Protein 6X2D (pdb70)

Sequence (213 aa):
QREVRLPSGGSIVIDPTEALTSIDINSAGGDIEETALNTNLEAADEIARQLRLRDLGGLVVIDFIDTPVRHQREVENRLREAVRVDRARVQIGRISRFGLLLESRQRQREVRLPSGGSIVIDPTEALTSIDINSAKGGDIEETALNTNLEAADEIARQLRLRDLGGLVVIDFIDTPVRHQREEVENRLREAVRVDRARVQIGRISRFGLLESRQR

Nearest PDB structures (foldseek):
  6x2d-assembly1_A  TM=1.010E+00  e=1.735E-22  Vibrio cholerae O1 biovar El Tor str. N16961
  2bx2-assembly1_L  TM=9.958E-01  e=7.612E-19  Escherichia coli
  2vmk-assembly1_B  TM=9.917E-01  e=4.021E-18  Escherichia coli
  2vrt-assembly4_D  TM=9.865E-01  e=6.711E-18  Escherichia coli
  6g63-assembly1_L  TM=9.882E-01  e=1.051E-17  Escherichia coli K-12

Structure (mmCIF, N/CA/C/O backbone):
data_6X2D
#
_entry.id   6X2D
#
_cell.length_a   40.614
_cell.length_b   58.812
_cell.length_c   47.046
_cell.angle_alpha   90.000
_cell.angle_beta   108.160
_cell.angle_gamma   90.000
#
_symmetry.space_group_name_H-M   'P 1 21 1'
#
loop_
_entity.id
_entity.type
_entity.pdbx_description
1 polymer 'Ribonuclease E'
2 non-polymer 'IODIDE ION'
3 water water
#
loop_
_atom_site.group_PDB
_atom_site.id
_atom_site.type_symbol
_atom_site.label_atom_id
_atom_site.label_alt_id
_atom_site.label_comp_id
_atom_site.label_asym_id
_atom_site.label_entity_id
_atom_site.label_seq_id
_atom_site.pdbx_PDB_ins_code
_atom_site.Cartn_x
_atom_site.Cartn_y
_atom_site.Cartn_z
_atom_site.occupancy
_atom_site.B_iso_or_equiv
_atom_site.auth_seq_id
_atom_site.auth_comp_id
_atom_site.auth_asym_id
_atom_site.auth_atom_id
_atom_site.pdbx_PDB_model_num
ATOM 1 N N . GLN A 1 4 ? -2.074 -10.919 -8.671 1.00 67.07 279 GLN A N 1
ATOM 2 C CA . GLN A 1 4 ? -3.323 -10.100 -8.701 1.00 62.95 279 GLN A CA 1
ATOM 3 C C . GLN A 1 4 ? -3.300 -9.223 -7.438 1.00 58.19 279 GLN A C 1
ATOM 4 O O . GLN A 1 4 ? -3.656 -8.039 -7.537 1.00 52.41 279 GLN A O 1
ATOM 10 N N . ARG A 1 5 ? -2.857 -9.788 -6.307 1.00 53.94 280 ARG A N 1
ATOM 11 C CA . ARG A 1 5 ? -2.740 -9.033 -5.027 1.00 51.82 280 ARG A CA 1
ATOM 12 C C . ARG A 1 5 ? -1.415 -8.260 -4.990 1.00 46.86 280 ARG A C 1
ATOM 13 O O . ARG A 1 5 ? -1.416 -7.144 -4.459 1.00 43.28 280 ARG A O 1
ATOM 21 N N . GLU A 1 6 ? -0.334 -8.854 -5.509 1.00 48.31 281 GLU A N 1
ATOM 22 C CA . GLU A 1 6 ? 0.997 -8.195 -5.533 1.00 46.81 281 GLU A CA 1
ATOM 23 C C . GLU A 1 6 ? 1.417 -7.979 -6.989 1.00 45.24 281 GLU A C 1
ATOM 24 O O . GLU A 1 6 ? 1.477 -8.980 -7.749 1.00 45.09 281 GLU A O 1
ATOM 30 N N . VAL A 1 7 ? 1.712 -6.728 -7.345 1.00 40.69 282 VAL A N 1
ATOM 31 C CA . VAL A 1 7 ? 2.147 -6.366 -8.729 1.00 43.59 282 VAL A CA 1
ATOM 32 C C . VAL A 1 7 ? 3.603 -5.890 -8.660 1.00 42.35 282 VAL A C 1
ATOM 33 O O . VAL A 1 7 ? 3.859 -4.875 -7.969 1.00 40.09 282 VAL A O 1
ATOM 37 N N . ARG A 1 8 ? 4.509 -6.583 -9.364 1.00 42.64 283 ARG A N 1
ATOM 38 C CA . ARG A 1 8 ? 5.955 -6.229 -9.358 1.00 42.70 283 ARG A CA 1
ATOM 39 C C . ARG A 1 8 ? 6.141 -4.950 -10.184 1.00 41.71 283 ARG A C 1
ATOM 40 O O . ARG A 1 8 ? 5.360 -4.732 -11.145 1.00 43.64 283 ARG A O 1
ATOM 48 N N . LEU A 1 9 ? 7.099 -4.108 -9.788 1.00 38.95 284 LEU A N 1
ATOM 49 C CA . LEU A 1 9 ? 7.395 -2.850 -10.530 1.00 36.84 284 LEU A CA 1
ATOM 50 C C . LEU A 1 9 ? 8.629 -3.066 -11.406 1.00 38.34 284 LEU A C 1
ATOM 51 O O . LEU A 1 9 ? 9.417 -3.996 -11.187 1.00 37.81 284 LEU A O 1
ATOM 56 N N . PRO A 1 10 ? 8.828 -2.224 -12.447 1.00 39.50 285 PRO A N 1
ATOM 57 C CA . PRO A 1 10 ? 9.973 -2.361 -13.347 1.00 41.21 285 PRO A CA 1
ATOM 58 C C . PRO A 1 10 ? 11.366 -2.502 -12.713 1.00 42.45 285 PRO A C 1
ATOM 59 O O . PRO A 1 10 ? 12.166 -3.286 -13.233 1.00 44.93 285 PRO A O 1
ATOM 63 N N . SER A 1 11 ? 11.632 -1.768 -11.629 1.00 41.51 286 SER A N 1
ATOM 64 C CA . SER A 1 11 ? 12.969 -1.782 -10.976 1.00 45.98 286 SER A CA 1
ATOM 65 C C . SER A 1 11 ? 13.072 -2.846 -9.866 1.00 48.20 286 SER A C 1
ATOM 66 O O . SER A 1 11 ? 14.077 -2.817 -9.128 1.00 52.60 286 SER A O 1
ATOM 69 N N . GLY A 1 12 ? 12.099 -3.756 -9.750 1.00 46.76 287 GLY A N 1
ATOM 70 C CA . GLY A 1 12 ? 12.190 -4.826 -8.730 1.00 48.29 287 GLY A CA 1
ATOM 71 C C . GLY A 1 12 ? 11.228 -4.671 -7.563 1.00 45.54 287 GLY A C 1
ATOM 72 O O . GLY A 1 12 ? 10.884 -5.705 -6.968 1.00 44.51 287 GLY A O 1
ATOM 73 N N . GLY A 1 13 ? 10.838 -3.443 -7.220 1.00 43.54 288 GLY A N 1
ATOM 74 C CA . GLY A 1 13 ? 9.905 -3.210 -6.098 1.00 40.93 288 GLY A CA 1
ATOM 75 C C . GLY A 1 13 ? 8.527 -3.794 -6.369 1.00 39.43 288 GLY A C 1
ATOM 76 O O . GLY A 1 13 ? 8.365 -4.529 -7.337 1.00 35.89 288 GLY A O 1
ATOM 77 N N . SER A 1 14 ? 7.542 -3.478 -5.530 1.00 38.41 289 SER A N 1
ATOM 78 C CA . SER A 1 14 ? 6.185 -4.021 -5.779 1.00 39.25 289 SER A CA 1
ATOM 79 C C . SER A 1 14 ? 5.137 -3.189 -5.040 1.00 38.14 289 SER A C 1
ATOM 80 O O . SER A 1 14 ? 5.525 -2.368 -4.164 1.00 37.48 289 SER A O 1
ATOM 83 N N . ILE A 1 15 ? 3.879 -3.351 -5.455 1.00 37.08 290 ILE A N 1
ATOM 84 C CA . ILE A 1 15 ? 2.705 -2.728 -4.784 1.00 37.67 290 ILE A CA 1
ATOM 85 C C . ILE A 1 15 ? 1.825 -3.902 -4.344 1.00 36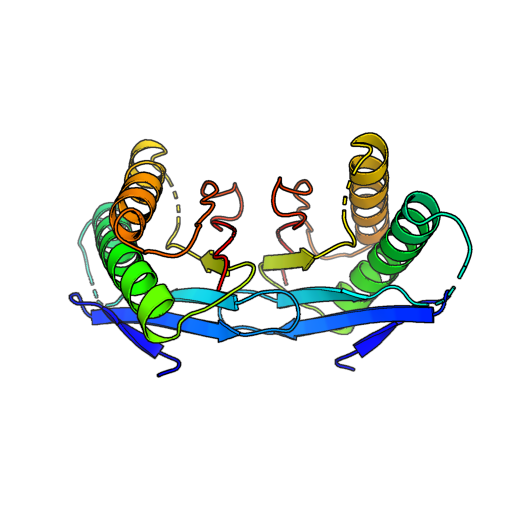.22 290 ILE A C 1
ATOM 86 O O . ILE A 1 15 ? 1.735 -4.916 -5.090 1.00 36.93 290 ILE A O 1
ATOM 91 N N . VAL A 1 16 ? 1.285 -3.808 -3.140 1.00 34.96 291 VAL A N 1
ATOM 92 C CA . VAL A 1 16 ? 0.366 -4.843 -2.591 1.00 35.80 291 VAL A CA 1
ATOM 93 C C . VAL A 1 16 ? -0.984 -4.150 -2.389 1.00 35.15 291 VAL A C 1
ATOM 94 O O . VAL A 1 16 ? -1.026 -3.145 -1.646 1.00 33.04 291 VAL A O 1
ATOM 98 N N . ILE A 1 17 ? -2.016 -4.640 -3.078 1.00 36.40 292 ILE A N 1
ATOM 99 C CA . ILE A 1 17 ? -3.385 -4.049 -3.033 1.00 37.56 292 ILE A CA 1
ATOM 100 C C . ILE A 1 17 ? -4.257 -4.870 -2.081 1.00 37.30 292 ILE A C 1
ATOM 101 O O . ILE A 1 17 ? -4.564 -6.030 -2.411 1.00 38.68 292 ILE A O 1
ATOM 106 N N . ASP A 1 18 ? -4.650 -4.267 -0.960 1.00 36.34 293 ASP A N 1
ATOM 107 C CA . ASP A 1 18 ? -5.476 -4.954 0.077 1.00 39.15 293 ASP A CA 1
ATOM 108 C C . ASP A 1 18 ? -6.846 -4.309 0.258 1.00 40.16 293 ASP A C 1
ATOM 109 O O . ASP A 1 18 ? -6.956 -3.247 0.862 1.00 39.98 293 ASP A O 1
ATOM 114 N N . PRO A 1 19 ? -7.941 -4.930 -0.233 1.00 43.90 294 PRO A N 1
ATOM 115 C CA . PRO A 1 19 ? -9.284 -4.401 0.002 1.00 46.12 294 PRO A CA 1
ATOM 116 C C . PRO A 1 19 ? -9.687 -4.548 1.476 1.00 45.89 294 PRO A C 1
ATOM 117 O O . PRO A 1 19 ? -9.268 -5.511 2.104 1.00 48.07 294 PRO A O 1
ATOM 121 N N . THR A 1 20 ? -10.462 -3.592 1.992 1.00 45.85 295 THR A N 1
ATOM 122 C CA . THR A 1 20 ? -10.991 -3.628 3.382 1.00 46.97 295 THR A CA 1
ATOM 123 C C . THR A 1 20 ? -12.414 -3.075 3.309 1.00 49.66 295 THR A C 1
ATOM 124 O O . THR A 1 20 ? -12.798 -2.584 2.229 1.00 48.61 295 THR A O 1
ATOM 128 N N . GLU A 1 21 ? -13.146 -3.139 4.419 1.00 51.42 296 GLU A N 1
ATOM 129 C CA . GLU A 1 21 ? -14.555 -2.681 4.454 1.00 53.51 296 GLU A CA 1
ATOM 130 C C . GLU A 1 21 ? -14.652 -1.196 4.076 1.00 52.47 296 GLU A C 1
ATOM 131 O O . GLU A 1 21 ? -15.462 -0.861 3.194 1.00 57.97 296 GLU A O 1
ATOM 137 N N . ALA A 1 22 ? -13.820 -0.355 4.695 1.00 49.71 297 ALA A N 1
ATOM 138 C CA . ALA A 1 22 ? -13.845 1.117 4.516 1.00 48.82 297 ALA A CA 1
ATOM 139 C C . ALA A 1 22 ? -13.075 1.592 3.281 1.00 46.02 297 ALA A C 1
ATOM 140 O O . ALA A 1 22 ? -13.478 2.631 2.706 1.00 48.22 297 ALA A O 1
ATOM 142 N N . LEU A 1 23 ? -12.018 0.880 2.880 1.00 42.27 298 LEU A N 1
ATOM 143 C CA . LEU A 1 23 ? -11.188 1.402 1.766 1.00 38.34 298 LEU A CA 1
ATOM 144 C C . LEU A 1 23 ? -10.220 0.349 1.214 1.00 36.31 298 LEU A C 1
ATOM 145 O O . LEU A 1 23 ? -10.184 -0.773 1.719 1.00 36.92 298 LEU A O 1
ATOM 150 N N . THR A 1 24 ? -9.472 0.714 0.178 1.00 35.87 299 THR A N 1
ATOM 151 C CA . THR A 1 24 ? -8.448 -0.157 -0.436 1.00 35.61 299 THR A CA 1
ATOM 152 C C . THR A 1 24 ? -7.100 0.344 0.059 1.00 31.76 299 THR A C 1
ATOM 153 O O . THR A 1 24 ? -6.878 1.553 -0.072 1.00 31.38 299 THR A O 1
ATOM 157 N N . SER A 1 25 ? -6.286 -0.493 0.707 1.00 30.92 300 SER A N 1
ATOM 158 C CA . SER A 1 25 ? -4.957 0.049 1.103 1.00 32.28 300 SER A CA 1
ATOM 159 C C . SER A 1 25 ? -3.904 -0.483 0.119 1.00 32.25 300 SER A C 1
ATOM 160 O O . SER A 1 25 ? -3.977 -1.673 -0.248 1.00 34.13 300 SER A O 1
ATOM 163 N N . ILE A 1 26 ? -2.964 0.360 -0.282 1.00 30.05 301 ILE A N 1
ATOM 164 C CA . ILE A 1 26 ? -1.904 -0.101 -1.228 1.00 31.81 301 ILE A CA 1
ATOM 165 C C . ILE A 1 26 ? -0.548 0.124 -0.568 1.00 32.33 301 ILE A C 1
ATOM 166 O O . ILE A 1 26 ? -0.275 1.250 -0.158 1.00 33.47 301 ILE A O 1
ATOM 171 N N . ASP A 1 27 ? 0.234 -0.948 -0.427 1.00 33.31 302 ASP A N 1
ATOM 172 C CA . ASP A 1 27 ? 1.573 -0.837 0.195 1.00 35.92 302 ASP A CA 1
ATOM 173 C C . ASP A 1 27 ? 2.618 -0.868 -0.917 1.00 36.02 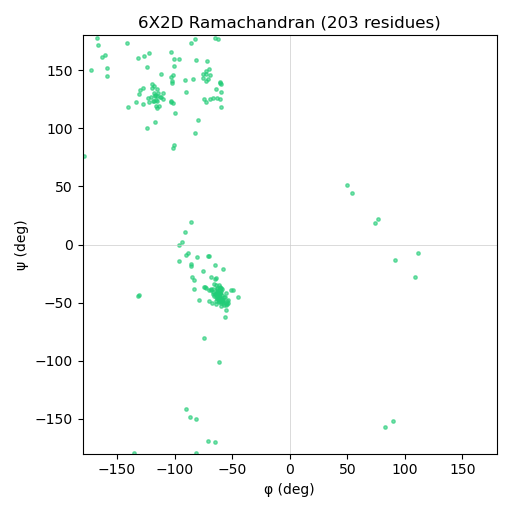302 ASP A C 1
ATOM 174 O O . ASP A 1 27 ? 2.413 -1.624 -1.871 1.00 34.56 302 ASP A O 1
ATOM 179 N N . ILE A 1 28 ? 3.694 -0.104 -0.763 1.00 35.43 303 ILE A N 1
ATOM 180 C CA . ILE A 1 28 ? 4.785 -0.083 -1.778 1.00 37.12 303 ILE A CA 1
ATOM 181 C C . ILE A 1 28 ? 6.066 -0.609 -1.119 1.00 37.54 303 ILE A C 1
ATOM 182 O O . ILE A 1 28 ? 6.420 -0.121 -0.025 1.00 38.09 303 ILE A O 1
ATOM 187 N N . ASN A 1 29 ? 6.699 -1.588 -1.767 1.00 38.22 304 ASN A N 1
ATOM 188 C CA . ASN A 1 29 ? 7.962 -2.240 -1.326 1.00 42.02 304 ASN A CA 1
ATOM 189 C C . ASN A 1 29 ? 9.073 -1.944 -2.339 1.00 42.70 304 ASN A C 1
ATOM 190 O O . ASN A 1 29 ? 8.797 -2.044 -3.546 1.00 37.42 304 ASN A O 1
ATOM 195 N N . SER A 1 30 ? 10.264 -1.553 -1.868 1.00 45.85 305 SER A N 1
ATOM 196 C CA . SER A 1 30 ? 11.408 -1.310 -2.790 1.00 49.46 305 SER A CA 1
ATOM 197 C C . SER A 1 30 ? 12.105 -2.650 -3.039 1.00 50.21 305 SER A C 1
ATOM 198 O O . SER A 1 30 ? 11.727 -3.637 -2.370 1.00 45.96 305 SER A O 1
ATOM 201 N N . ALA A 1 31 ? 13.086 -2.668 -3.946 1.00 52.18 306 ALA A N 1
ATOM 202 C CA . ALA A 1 31 ? 13.856 -3.878 -4.318 1.00 56.21 306 ALA A CA 1
ATOM 203 C C . ALA A 1 31 ? 14.595 -4.419 -3.089 1.00 59.41 306 ALA A C 1
ATOM 204 O O . ALA A 1 31 ? 14.975 -5.608 -3.140 1.00 65.80 306 ALA A O 1
ATOM 206 N N . GLY A 1 36 ? 24.020 -1.502 -3.703 1.00 95.58 311 GLY A N 1
ATOM 207 C CA . GLY A 1 36 ? 22.867 -0.581 -3.658 1.00 93.59 311 GLY A CA 1
ATOM 208 C C . GLY A 1 36 ? 23.286 0.861 -3.888 1.00 93.74 311 GL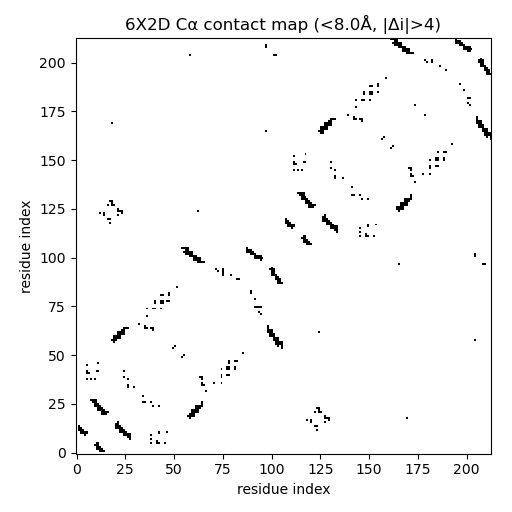Y A C 1
ATOM 209 O O . GLY A 1 36 ? 24.425 1.200 -3.530 1.00 95.33 311 GLY A O 1
ATOM 210 N N . GLY A 1 37 ? 22.390 1.673 -4.462 1.00 92.18 312 GLY A N 1
ATOM 211 C CA . GLY A 1 37 ? 22.645 3.100 -4.756 1.00 92.69 312 GLY A CA 1
ATOM 212 C C . GLY A 1 37 ? 22.237 4.005 -3.604 1.00 90.95 312 GLY A C 1
ATOM 213 O O . GLY A 1 37 ? 22.464 3.614 -2.444 1.00 91.03 312 GLY A O 1
ATOM 214 N N . ASP A 1 38 ? 21.674 5.181 -3.920 1.00 90.18 313 ASP A N 1
ATOM 215 C CA . ASP A 1 38 ? 21.217 6.173 -2.905 1.00 90.42 313 ASP A CA 1
ATOM 216 C C . ASP A 1 38 ? 19.750 5.882 -2.559 1.00 83.51 313 ASP A C 1
ATOM 217 O O . ASP A 1 38 ? 18.937 5.754 -3.493 1.00 77.61 313 ASP A O 1
ATOM 222 N N . ILE A 1 39 ? 19.432 5.820 -1.262 1.00 83.64 314 ILE A N 1
ATOM 223 C CA . ILE A 1 39 ? 18.056 5.505 -0.765 1.00 81.51 314 ILE A CA 1
ATOM 224 C C . ILE A 1 39 ? 17.023 6.482 -1.346 1.00 77.18 314 ILE A C 1
ATOM 225 O O . ILE A 1 39 ? 16.115 6.009 -2.060 1.00 72.92 314 ILE A O 1
ATOM 230 N N . GLU A 1 40 ? 17.150 7.779 -1.038 1.00 78.88 315 GLU A N 1
ATOM 231 C CA . GLU A 1 40 ? 16.186 8.825 -1.498 1.00 73.70 315 GLU A CA 1
ATOM 232 C C . GLU A 1 40 ? 15.948 8.755 -3.012 1.00 67.53 315 GLU A C 1
ATOM 233 O O . GLU A 1 40 ? 14.790 8.956 -3.417 1.00 63.23 315 GLU A O 1
ATOM 239 N N . GLU A 1 41 ? 16.981 8.487 -3.814 1.00 66.56 316 GLU A N 1
ATOM 240 C CA . GLU A 1 41 ? 16.775 8.415 -5.289 1.00 64.24 316 GLU A CA 1
ATOM 241 C C . GLU A 1 41 ? 16.055 7.107 -5.657 1.00 56.68 316 GLU A C 1
ATOM 242 O O . GLU A 1 41 ? 15.236 7.152 -6.595 1.00 50.60 316 GLU A O 1
ATOM 248 N N . THR A 1 42 ? 16.343 5.992 -4.969 1.00 56.51 317 THR A N 1
ATOM 249 C CA . THR A 1 42 ? 15.646 4.707 -5.274 1.00 55.74 317 THR A CA 1
ATOM 250 C C . THR A 1 42 ? 14.207 4.806 -4.746 1.00 49.82 317 THR A C 1
ATOM 251 O O . THR A 1 42 ? 13.301 4.276 -5.413 1.00 49.19 317 THR A O 1
ATOM 255 N N . ALA A 1 43 ? 14.011 5.457 -3.596 1.00 45.88 318 ALA A N 1
ATOM 256 C CA . ALA A 1 43 ? 12.650 5.655 -3.032 1.00 43.02 318 ALA A CA 1
ATOM 257 C C . ALA A 1 43 ? 11.808 6.442 -4.043 1.00 39.12 318 ALA A C 1
ATOM 258 O O . ALA A 1 43 ? 10.709 5.988 -4.407 1.00 36.84 318 ALA A O 1
ATOM 260 N N . LEU A 1 44 ? 12.328 7.585 -4.490 1.00 41.14 319 LEU A N 1
ATOM 261 C CA . LEU A 1 44 ? 11.624 8.425 -5.495 1.00 38.10 319 LEU A CA 1
ATOM 262 C C . LEU A 1 44 ? 11.294 7.587 -6.738 1.00 37.26 319 LEU A C 1
ATOM 263 O O . LEU A 1 44 ? 10.116 7.585 -7.133 1.00 34.45 319 LEU A O 1
ATOM 268 N N . ASN A 1 45 ? 12.284 6.887 -7.315 1.00 38.81 320 ASN A N 1
ATOM 269 C CA . ASN A 1 45 ? 12.116 6.057 -8.542 1.00 40.93 320 ASN A CA 1
ATOM 270 C C . ASN A 1 45 ? 11.020 5.012 -8.316 1.00 38.74 320 ASN A C 1
ATOM 271 O O . ASN A 1 45 ? 10.132 4.905 -9.171 1.00 37.48 320 ASN A O 1
ATOM 276 N N . THR A 1 46 ? 11.117 4.250 -7.223 1.00 38.15 321 THR A N 1
ATOM 277 C CA . THR A 1 46 ? 10.105 3.207 -6.893 1.00 36.92 321 THR A CA 1
ATOM 278 C C . THR A 1 46 ? 8.712 3.839 -6.770 1.00 33.08 321 THR A C 1
ATOM 279 O O . THR A 1 46 ? 7.766 3.291 -7.358 1.00 31.20 321 THR A O 1
ATOM 283 N N . ASN A 1 47 ? 8.595 4.939 -6.019 1.00 30.49 322 ASN A N 1
ATOM 284 C CA . ASN A 1 47 ? 7.292 5.636 -5.838 1.00 30.19 322 ASN A CA 1
ATOM 285 C C . ASN A 1 47 ? 6.741 6.120 -7.188 1.00 29.81 322 ASN A C 1
ATOM 286 O O . ASN A 1 47 ? 5.509 6.036 -7.387 1.00 28.53 322 ASN A O 1
ATOM 291 N N . LEU A 1 48 ? 7.596 6.621 -8.084 1.00 31.14 323 LEU A N 1
ATOM 292 C CA . LEU A 1 48 ? 7.113 7.074 -9.420 1.00 32.09 323 LEU A CA 1
ATOM 293 C C . LEU A 1 48 ? 6.611 5.862 -10.216 1.00 32.33 323 LEU A C 1
ATOM 294 O O . LEU A 1 48 ? 5.547 5.974 -10.855 1.00 31.40 323 LEU A O 1
ATOM 299 N N . GLU A 1 49 ? 7.344 4.747 -10.169 1.00 32.47 324 GLU A N 1
ATOM 300 C CA . GLU A 1 49 ? 6.896 3.512 -10.864 1.00 34.53 324 GLU A CA 1
ATOM 301 C C . GLU A 1 49 ? 5.574 3.050 -10.233 1.00 32.76 324 GLU A C 1
ATOM 302 O O . GLU A 1 49 ? 4.683 2.605 -10.975 1.00 31.39 324 GLU A O 1
ATOM 308 N N . ALA A 1 50 ? 5.449 3.193 -8.903 1.00 31.58 325 ALA A N 1
ATOM 309 C CA . ALA A 1 50 ? 4.230 2.782 -8.159 1.00 31.77 325 ALA A CA 1
ATOM 310 C C . ALA A 1 50 ? 3.028 3.640 -8.583 1.00 31.05 325 ALA A C 1
ATOM 311 O O . ALA A 1 50 ? 1.940 3.083 -8.790 1.00 30.48 325 ALA A O 1
ATOM 313 N N . ALA A 1 51 ? 3.223 4.952 -8.729 1.00 31.70 326 ALA A N 1
ATOM 314 C CA . ALA A 1 51 ? 2.121 5.854 -9.151 1.00 33.24 326 ALA A CA 1
ATOM 315 C C . ALA A 1 51 ? 1.504 5.375 -10.470 1.00 33.70 326 ALA A C 1
ATOM 316 O O . ALA A 1 51 ? 0.267 5.279 -10.538 1.00 34.39 326 ALA A O 1
ATOM 318 N N . ASP A 1 52 ? 2.343 5.105 -11.479 1.00 35.86 327 ASP A N 1
ATOM 319 C CA . ASP A 1 52 ? 1.856 4.649 -12.811 1.00 38.80 327 ASP A CA 1
ATOM 320 C C . ASP A 1 52 ? 1.089 3.329 -12.692 1.00 37.17 327 ASP A C 1
ATOM 321 O O . ASP A 1 52 ? -0.008 3.213 -13.287 1.00 35.59 327 ASP A O 1
ATOM 326 N N . GLU A 1 53 ? 1.654 2.374 -11.949 1.00 36.43 328 GLU A N 1
ATOM 327 C CA . GLU A 1 53 ? 1.002 1.045 -11.822 1.00 37.17 328 GLU A CA 1
ATOM 328 C C . GLU A 1 53 ? -0.313 1.184 -11.055 1.00 35.67 328 GLU A C 1
ATOM 329 O O . GLU A 1 53 ? -1.284 0.526 -11.443 1.00 35.89 328 GLU A O 1
ATOM 335 N N . ILE A 1 54 ? -0.338 2.036 -10.027 1.00 34.95 329 ILE A N 1
ATOM 336 C CA . ILE A 1 54 ? -1.572 2.259 -9.215 1.00 35.14 329 ILE A CA 1
ATOM 337 C C . ILE A 1 54 ? -2.661 2.809 -10.142 1.00 34.32 329 ILE A C 1
ATOM 338 O O . ILE A 1 54 ? -3.789 2.276 -10.102 1.00 34.21 329 ILE A O 1
ATOM 343 N N . ALA A 1 55 ? -2.330 3.806 -10.972 1.00 34.59 330 ALA A N 1
ATOM 344 C CA . ALA A 1 55 ? -3.333 4.364 -11.907 1.00 36.03 330 ALA A CA 1
ATOM 345 C C . ALA A 1 55 ? -3.891 3.250 -12.807 1.00 37.91 330 ALA A C 1
ATOM 346 O O . ALA A 1 55 ? -5.119 3.189 -12.992 1.00 39.76 330 ALA A O 1
ATOM 348 N N . ARG A 1 56 ? -3.015 2.395 -13.340 1.00 40.15 331 ARG A N 1
ATOM 349 C CA . ARG A 1 56 ? -3.436 1.294 -14.245 1.00 43.30 331 ARG A CA 1
ATOM 350 C C . ARG A 1 56 ? -4.341 0.312 -13.484 1.00 42.35 331 ARG A C 1
ATOM 351 O O . ARG A 1 56 ? -5.400 -0.051 -14.016 1.00 42.77 331 ARG A O 1
ATOM 359 N N . GLN A 1 57 ? -3.940 -0.082 -12.275 1.00 40.89 332 GLN A N 1
ATOM 360 C CA . GLN A 1 57 ? -4.711 -1.059 -11.459 1.00 42.18 332 GLN A CA 1
ATOM 361 C C . GLN A 1 57 ? -6.060 -0.463 -11.045 1.00 42.59 332 GLN A C 1
ATOM 362 O O . GLN A 1 57 ? -7.031 -1.237 -10.945 1.00 45.46 332 GLN A O 1
ATOM 368 N N . LEU A 1 58 ? -6.125 0.850 -10.800 1.00 42.99 333 LEU A N 1
ATOM 369 C CA . LEU A 1 58 ? -7.420 1.474 -10.412 1.00 44.34 333 LEU A CA 1
ATOM 370 C C . LEU A 1 58 ? -8.431 1.271 -11.539 1.00 46.69 333 LEU A C 1
ATOM 371 O O . LEU A 1 58 ? -9.625 1.061 -11.253 1.00 44.95 333 LEU A O 1
ATOM 376 N N . ARG A 1 59 ? -7.943 1.334 -12.774 1.00 48.38 334 ARG A N 1
ATOM 377 C CA . ARG A 1 59 ? -8.800 1.232 -13.977 1.00 52.14 334 ARG A CA 1
ATOM 378 C C . ARG A 1 59 ? -9.175 -0.228 -14.272 1.00 52.53 334 ARG A C 1
ATOM 379 O O . ARG A 1 59 ? -10.362 -0.478 -14.543 1.00 53.90 334 ARG A O 1
ATOM 387 N N . LEU A 1 60 ? -8.189 -1.138 -14.263 1.00 52.11 335 LEU A N 1
ATOM 388 C CA . LEU A 1 60 ? -8.399 -2.581 -14.589 1.00 54.60 335 LEU A CA 1
ATOM 389 C C . LEU A 1 60 ? -9.371 -3.233 -13.607 1.00 55.24 335 LEU A C 1
ATOM 390 O O . LEU A 1 60 ? -10.307 -3.912 -14.062 1.00 54.42 335 LEU A O 1
ATOM 395 N N . ARG A 1 61 ? -9.121 -3.037 -12.313 1.00 54.36 336 ARG A N 1
ATOM 396 C CA . ARG A 1 61 ? -9.923 -3.617 -11.207 1.00 53.55 336 ARG A CA 1
ATOM 397 C C . ARG A 1 61 ? -11.185 -2.768 -11.006 1.00 53.08 336 ARG A C 1
ATOM 398 O O . ARG A 1 61 ? -12.088 -3.228 -10.307 1.00 53.22 336 ARG A O 1
ATOM 406 N N . ASP A 1 62 ? -11.241 -1.594 -11.650 1.00 52.33 337 ASP A N 1
ATOM 407 C CA . ASP A 1 62 ? -12.373 -0.629 -11.567 1.00 50.92 337 ASP A CA 1
ATOM 408 C C . ASP A 1 62 ? -12.715 -0.386 -10.091 1.00 49.18 337 ASP A C 1
ATOM 409 O O . ASP A 1 62 ? -13.903 -0.486 -9.725 1.00 48.34 337 ASP A O 1
ATOM 414 N N . LEU A 1 63 ? -11.701 -0.059 -9.289 1.00 47.04 338 LEU A N 1
ATOM 415 C CA . LEU A 1 63 ? -11.888 0.207 -7.841 1.00 46.72 338 LEU A CA 1
ATOM 416 C C . LEU A 1 63 ? -12.615 1.538 -7.635 1.00 44.77 338 LEU A C 1
ATOM 417 O O . LEU A 1 63 ? -12.339 2.501 -8.370 1.00 43.77 338 LEU A O 1
ATOM 422 N N . GLY A 1 64 ? -13.491 1.580 -6.636 1.00 43.74 339 GLY A N 1
ATOM 423 C CA . GLY A 1 64 ? -14.265 2.781 -6.280 1.00 43.32 339 GLY A CA 1
ATOM 424 C C . GLY A 1 64 ? -14.087 3.098 -4.809 1.00 41.15 339 GLY A C 1
ATOM 425 O O . GLY A 1 64 ? -13.614 2.216 -4.070 1.00 41.93 339 GLY A O 1
ATOM 426 N N . GLY A 1 65 ? -14.412 4.322 -4.402 1.00 40.10 340 GLY A N 1
ATOM 427 C CA . GLY A 1 65 ? -14.293 4.682 -2.979 1.00 38.88 340 GLY A CA 1
ATOM 428 C C . GLY A 1 65 ? -12.930 5.237 -2.619 1.00 36.64 340 GLY A C 1
ATOM 429 O O . GLY A 1 65 ? -12.246 5.762 -3.507 1.00 36.57 340 GLY A O 1
ATOM 430 N N . LEU A 1 66 ? -12.524 5.047 -1.362 1.00 36.46 341 LEU A N 1
ATOM 431 C CA . LEU A 1 66 ? -11.264 5.616 -0.820 1.00 34.74 341 LEU A CA 1
ATOM 432 C C . LEU A 1 66 ? -10.098 4.652 -1.000 1.00 34.06 341 LEU A C 1
ATOM 433 O O . LEU A 1 66 ? -10.281 3.427 -0.861 1.00 33.43 341 LEU A O 1
ATOM 438 N N . VAL A 1 67 ? -8.938 5.217 -1.315 1.00 32.85 342 VAL A N 1
ATOM 439 C CA . VAL A 1 67 ? -7.700 4.419 -1.488 1.00 32.74 342 VAL A CA 1
ATOM 440 C C . VAL A 1 67 ? -6.645 5.117 -0.642 1.00 32.41 342 VAL A C 1
ATOM 441 O O . VAL A 1 67 ? -6.572 6.363 -0.690 1.00 33.71 342 VAL A O 1
ATOM 445 N N . VAL A 1 68 ? -5.912 4.345 0.148 1.00 29.97 343 VAL A N 1
ATOM 446 C CA . VAL A 1 68 ? -4.818 4.901 0.979 1.00 30.01 343 VAL A CA 1
ATOM 447 C C . VAL A 1 68 ? -3.549 4.212 0.493 1.00 29.80 343 VAL A C 1
ATOM 448 O O . VAL A 1 68 ? -3.504 2.970 0.512 1.00 31.10 343 VAL A O 1
ATOM 452 N N . ILE A 1 69 ? -2.572 5.012 0.079 1.00 27.92 344 ILE A N 1
ATOM 453 C CA . ILE A 1 69 ? -1.295 4.521 -0.492 1.00 29.18 344 ILE A CA 1
ATOM 454 C C . ILE A 1 69 ? -0.157 4.831 0.478 1.00 30.15 344 ILE A C 1
ATOM 455 O O . ILE A 1 69 ? -0.021 6.002 0.889 1.00 29.17 344 ILE A O 1
ATOM 460 N N . ASP A 1 70 ? 0.619 3.797 0.816 1.00 30.84 345 ASP A N 1
ATOM 461 C CA . ASP A 1 70 ? 1.803 3.942 1.691 1.00 34.40 345 ASP A CA 1
ATOM 462 C C . ASP A 1 70 ? 3.042 3.976 0.793 1.00 34.27 345 ASP A C 1
ATOM 463 O O . ASP A 1 70 ? 3.622 2.902 0.528 1.00 36.02 345 ASP A O 1
ATOM 468 N N . PHE A 1 71 ? 3.384 5.162 0.288 1.00 33.90 346 PHE A N 1
ATOM 469 C CA . PHE A 1 71 ? 4.592 5.316 -0.560 1.00 34.62 346 PHE A CA 1
ATOM 470 C C . PHE A 1 71 ? 5.829 5.181 0.323 1.00 37.67 346 PHE A C 1
ATOM 471 O O . PHE A 1 71 ? 5.717 5.395 1.551 1.00 36.21 346 PHE A O 1
ATOM 479 N N . ILE A 1 72 ? 6.968 4.837 -0.274 1.00 35.51 347 ILE A N 1
ATOM 480 C CA . ILE A 1 72 ? 8.227 4.763 0.517 1.00 38.93 347 ILE A CA 1
ATOM 481 C C . ILE A 1 72 ? 8.496 6.193 1.005 1.00 39.21 347 ILE A C 1
ATOM 482 O O . ILE A 1 72 ? 8.333 7.120 0.208 1.00 38.05 347 ILE A O 1
ATOM 487 N N . ASP A 1 73 ? 8.831 6.363 2.285 1.00 42.48 348 ASP A N 1
ATOM 488 C CA . ASP A 1 73 ? 9.046 7.719 2.858 1.00 43.54 348 ASP A CA 1
ATOM 489 C C . ASP A 1 73 ? 10.214 8.431 2.178 1.00 44.04 348 ASP A C 1
ATOM 490 O O . ASP A 1 73 ? 11.270 7.851 1.932 1.00 42.42 348 ASP A O 1
ATOM 503 N N . THR A 1 75 ? 12.253 12.352 2.291 1.00 50.43 350 THR A N 1
ATOM 504 C CA . THR A 1 75 ? 12.407 13.512 3.161 1.00 55.24 350 THR A CA 1
ATOM 505 C C . THR A 1 75 ? 12.160 14.813 2.398 1.00 51.70 350 THR A C 1
ATOM 506 O O . THR A 1 75 ? 11.482 15.696 2.915 1.00 51.07 350 THR A O 1
ATOM 510 N N . PRO A 1 76 ? 12.677 15.000 1.161 1.00 52.11 351 PRO A N 1
ATOM 511 C CA . PRO A 1 76 ? 12.440 16.250 0.435 1.00 50.46 351 PRO A CA 1
ATOM 512 C C . PRO A 1 76 ? 10.954 16.405 0.072 1.00 46.20 351 PRO A C 1
ATOM 513 O O . PRO A 1 76 ? 10.384 15.497 -0.521 1.00 41.33 351 PRO A O 1
ATOM 517 N N . VAL A 1 77 ? 10.359 17.537 0.457 1.00 44.79 352 VAL A N 1
ATOM 518 C CA . VAL A 1 77 ? 8.922 17.812 0.161 1.00 43.01 352 VAL A CA 1
ATOM 519 C C . VAL A 1 77 ? 8.722 17.825 -1.363 1.00 40.66 352 VAL A C 1
ATOM 520 O O . VAL A 1 77 ? 7.684 17.324 -1.811 1.00 39.41 352 VAL A O 1
ATOM 524 N N . ARG A 1 78 ? 9.689 18.350 -2.127 1.00 44.00 353 ARG A N 1
ATOM 525 C CA . ARG A 1 78 ? 9.614 18.386 -3.619 1.00 45.31 353 ARG A CA 1
ATOM 526 C C . ARG A 1 78 ? 9.383 16.966 -4.170 1.00 41.49 353 ARG A C 1
ATOM 527 O O . ARG A 1 78 ? 8.616 16.814 -5.149 1.00 40.25 353 ARG A O 1
ATOM 535 N N . HIS A 1 79 ? 10.078 15.977 -3.606 1.00 39.74 354 HIS A N 1
ATOM 536 C CA . HIS A 1 79 ? 9.925 14.546 -4.002 1.00 38.22 354 HIS A CA 1
ATOM 537 C C . HIS A 1 79 ? 8.477 14.096 -3.754 1.00 36.76 354 HIS A C 1
ATOM 538 O O . HIS A 1 79 ? 7.913 13.341 -4.597 1.00 35.11 354 HIS A O 1
ATOM 545 N N . GLN A 1 80 ? 7.905 14.512 -2.625 1.00 33.89 355 GLN A N 1
ATOM 546 C CA . GLN A 1 80 ? 6.496 14.179 -2.290 1.00 33.68 355 GLN A CA 1
ATOM 547 C C . GLN A 1 80 ? 5.586 14.807 -3.347 1.00 33.28 355 GLN A C 1
ATOM 548 O O . GLN A 1 80 ? 4.696 14.100 -3.821 1.00 33.71 355 GLN A O 1
ATOM 554 N N . ARG A 1 81 ? 5.807 16.088 -3.696 1.00 33.60 356 ARG A N 1
ATOM 555 C CA . ARG A 1 81 ? 4.981 16.759 -4.738 1.00 35.03 356 ARG A CA 1
ATOM 556 C C . ARG A 1 81 ? 5.166 16.057 -6.093 1.00 36.14 356 ARG A C 1
ATOM 557 O O . ARG A 1 81 ? 4.152 15.896 -6.813 1.00 34.43 356 ARG A O 1
ATOM 565 N N . GLU A 1 82 ? 6.403 15.663 -6.427 1.00 36.40 357 GLU A N 1
ATOM 566 C CA . GLU A 1 82 ? 6.685 14.959 -7.711 1.00 38.09 357 GLU A CA 1
ATOM 567 C C . GLU A 1 82 ? 5.860 13.666 -7.786 1.00 35.28 357 GLU A C 1
ATOM 568 O O . GLU A 1 82 ? 5.251 13.424 -8.845 1.00 33.83 357 GLU A O 1
ATOM 574 N N . VAL A 1 83 ? 5.791 12.897 -6.688 1.00 32.68 358 VAL A N 1
ATOM 575 C CA . VAL A 1 83 ? 5.012 11.627 -6.684 1.00 31.91 358 VAL A CA 1
ATOM 576 C C . VAL A 1 83 ? 3.516 11.951 -6.809 1.00 31.62 358 VAL A C 1
ATOM 577 O O . VAL A 1 83 ? 2.858 11.347 -7.673 1.00 34.29 358 VAL A O 1
ATOM 581 N N . GLU A 1 84 ? 3.001 12.866 -5.988 1.00 32.99 359 GLU A N 1
ATOM 582 C CA . GLU A 1 84 ? 1.571 13.288 -6.071 1.00 33.23 359 GLU A CA 1
ATOM 583 C C . GLU A 1 84 ? 1.240 13.731 -7.509 1.00 33.22 359 GLU A C 1
ATOM 584 O O . GLU A 1 84 ? 0.204 13.312 -8.041 1.00 32.80 359 GLU A O 1
ATOM 590 N N . ASN A 1 85 ? 2.085 14.572 -8.103 1.00 36.23 360 ASN A N 1
ATOM 591 C CA . ASN A 1 85 ? 1.885 15.091 -9.491 1.00 38.19 360 ASN A CA 1
ATOM 592 C C . ASN A 1 85 ? 1.899 13.933 -10.496 1.00 37.30 360 ASN A C 1
ATOM 593 O O . ASN A 1 85 ? 1.068 13.947 -11.439 1.00 35.30 360 ASN A O 1
ATOM 598 N N . ARG A 1 86 ? 2.813 12.980 -10.304 1.00 35.32 361 ARG A N 1
ATOM 599 C CA . ARG A 1 86 ? 2.907 11.789 -11.187 1.00 34.09 361 ARG A CA 1
ATOM 600 C C . ARG A 1 86 ? 1.575 11.037 -11.132 1.00 33.11 361 ARG A C 1
ATOM 601 O O . ARG A 1 86 ? 1.050 10.659 -12.204 1.00 33.13 361 ARG A O 1
ATOM 609 N N . LEU A 1 87 ? 1.034 10.839 -9.916 1.00 31.85 362 LEU A N 1
ATOM 610 C CA . LEU A 1 87 ? -0.244 10.094 -9.759 1.00 31.03 362 LEU A CA 1
ATOM 611 C C . LEU A 1 87 ? -1.383 10.892 -10.398 1.00 30.17 362 LEU A C 1
ATOM 612 O O . LEU A 1 87 ? -2.228 10.283 -11.083 1.00 30.60 362 LEU A O 1
ATOM 617 N N . ARG A 1 88 ? -1.425 12.201 -10.162 1.00 31.29 363 ARG A N 1
ATOM 618 C CA . ARG A 1 88 ? -2.517 13.041 -10.722 1.00 35.08 363 ARG A CA 1
ATOM 619 C C . ARG A 1 88 ? -2.437 13.014 -12.260 1.00 34.87 363 ARG A C 1
ATOM 620 O O . ARG A 1 88 ? -3.489 12.835 -12.905 1.00 33.00 363 ARG A O 1
ATOM 628 N N . GLU A 1 89 ? -1.244 13.157 -12.830 1.00 37.53 364 GLU A N 1
ATOM 629 C CA . GLU A 1 89 ? -1.118 13.093 -14.314 1.00 40.48 364 GLU A CA 1
ATOM 630 C C . GLU A 1 89 ? -1.506 11.685 -14.802 1.00 40.42 364 GLU A C 1
ATOM 631 O O . GLU A 1 89 ? -2.256 11.579 -15.799 1.00 40.46 364 GLU A O 1
ATOM 637 N N . ALA A 1 90 ? -1.060 10.637 -14.102 1.00 37.95 365 ALA A N 1
ATOM 638 C CA . ALA A 1 90 ? -1.353 9.249 -14.544 1.00 38.72 365 ALA A CA 1
ATOM 639 C C . ALA A 1 90 ? -2.860 8.960 -14.567 1.00 38.54 365 ALA A C 1
ATOM 640 O O . ALA A 1 90 ? -3.303 8.241 -15.482 1.00 38.26 365 ALA A O 1
ATOM 642 N N . VAL A 1 91 ? -3.635 9.523 -13.634 1.00 36.93 366 VAL A N 1
ATOM 643 C CA . VAL A 1 91 ? -5.095 9.204 -13.589 1.00 37.91 366 VAL A CA 1
ATOM 644 C C . VAL A 1 91 ? -5.929 10.162 -14.446 1.00 39.02 366 VAL A C 1
ATOM 645 O O . VAL A 1 91 ? -7.118 9.837 -14.640 1.00 42.32 366 VAL A O 1
ATOM 649 N N . ARG A 1 92 ? -5.364 11.248 -14.987 1.00 43.29 367 ARG A N 1
ATOM 650 C CA . ARG A 1 92 ? -6.244 12.217 -15.705 1.00 46.39 367 ARG A CA 1
ATOM 651 C C . ARG A 1 92 ? -6.877 11.611 -16.968 1.00 47.32 367 ARG A C 1
ATOM 652 O O . ARG A 1 92 ? -7.880 12.189 -17.421 1.00 49.46 367 ARG A O 1
ATOM 660 N N . VAL A 1 93 ? -6.360 10.496 -17.500 1.00 46.03 368 VAL A N 1
ATOM 661 C CA . VAL A 1 93 ? -6.950 9.864 -18.722 1.00 48.43 368 VAL A CA 1
ATOM 662 C C . VAL A 1 93 ? -8.101 8.932 -18.312 1.00 47.86 368 VAL A C 1
ATOM 663 O O . VAL A 1 93 ? -8.901 8.555 -19.189 1.00 49.93 368 VAL A O 1
ATOM 667 N N . ASP A 1 94 ? -8.160 8.569 -17.031 1.00 47.22 369 ASP A N 1
ATOM 668 C CA . ASP A 1 94 ? -9.213 7.668 -16.484 1.00 49.25 369 ASP A CA 1
ATOM 669 C C . ASP A 1 94 ? -10.576 8.338 -16.712 1.00 46.69 369 ASP A C 1
ATOM 670 O O . ASP A 1 94 ? -10.652 9.566 -16.560 1.00 45.25 369 ASP A O 1
ATOM 675 N N . ARG A 1 95 ? -11.602 7.578 -17.104 1.00 47.35 370 ARG A N 1
ATOM 676 C CA . ARG A 1 95 ? -12.943 8.196 -17.301 1.00 51.60 370 ARG A CA 1
ATOM 677 C C . ARG A 1 95 ? -13.591 8.471 -15.930 1.00 49.83 370 ARG A C 1
ATOM 678 O O . ARG A 1 95 ? -14.449 9.368 -15.856 1.00 48.72 370 ARG A O 1
ATOM 686 N N . ALA A 1 96 ? -13.170 7.753 -14.885 1.00 48.39 371 ALA A N 1
ATOM 687 C CA . ALA A 1 96 ? -13.733 7.944 -13.523 1.00 47.55 371 ALA A CA 1
ATOM 688 C C . ALA A 1 96 ? -13.174 9.229 -12.898 1.00 48.36 371 ALA A C 1
ATOM 689 O O . ALA A 1 96 ? -11.991 9.544 -13.152 1.00 47.46 371 ALA A O 1
ATOM 691 N N . ARG A 1 97 ? -14.001 9.960 -12.140 1.00 49.54 372 ARG A N 1
ATOM 692 C CA . ARG A 1 97 ? -13.542 11.202 -11.460 1.00 52.44 372 ARG A CA 1
ATOM 693 C C . ARG A 1 97 ? -12.637 10.786 -10.293 1.00 49.96 372 ARG A C 1
ATOM 694 O O . ARG A 1 97 ? -13.098 10.001 -9.439 1.00 48.59 372 ARG A O 1
ATOM 702 N N . VAL A 1 98 ? -11.395 11.276 -10.275 1.00 46.01 373 VAL A N 1
ATOM 703 C CA . VAL A 1 98 ? -10.402 10.921 -9.218 1.00 45.77 373 VAL A CA 1
ATOM 704 C C . VAL A 1 98 ? -9.964 12.180 -8.461 1.00 45.10 373 VAL A C 1
ATOM 705 O O . VAL A 1 98 ? -9.677 13.191 -9.113 1.00 44.00 373 VAL A O 1
ATOM 709 N N . GLN A 1 99 ? -9.929 12.083 -7.128 1.00 41.32 374 GLN A N 1
ATOM 710 C CA . GLN A 1 99 ? -9.490 13.155 -6.193 1.00 43.07 374 GLN A CA 1
ATOM 711 C C . GLN A 1 99 ? -8.223 12.645 -5.505 1.00 40.97 374 GLN A C 1
ATOM 712 O O . GLN A 1 99 ? -8.250 11.505 -5.020 1.00 36.05 374 GLN A O 1
ATOM 718 N N . ILE A 1 100 ? -7.161 13.448 -5.475 1.00 39.33 375 ILE A N 1
ATOM 719 C CA . ILE A 1 100 ? -5.875 13.004 -4.862 1.00 38.44 375 ILE A CA 1
ATOM 720 C C . ILE A 1 100 ? -5.471 13.991 -3.766 1.00 37.69 375 ILE A C 1
ATOM 721 O O . ILE A 1 100 ? -5.416 15.195 -4.056 1.00 35.35 375 ILE A O 1
ATOM 726 N N . GLY A 1 101 ? -5.223 13.496 -2.550 1.00 35.79 376 GLY A N 1
ATOM 727 C CA . GLY A 1 101 ? -4.776 14.369 -1.452 1.00 35.56 376 GLY A CA 1
ATOM 728 C C . GLY A 1 101 ? -3.279 14.631 -1.525 1.00 36.79 376 GLY A C 1
ATOM 729 O O . GLY A 1 101 ? -2.705 14.621 -2.646 1.00 34.95 376 GLY A O 1
ATOM 730 N N . ARG A 1 102 ? -2.662 14.846 -0.367 1.00 35.80 377 ARG A N 1
ATOM 731 C CA . ARG A 1 102 ? -1.204 15.087 -0.234 1.00 35.92 377 ARG A CA 1
ATOM 732 C C . ARG A 1 102 ? -0.630 14.055 0.735 1.00 35.50 377 ARG A C 1
ATOM 733 O O . ARG A 1 102 ? -1.388 13.570 1.608 1.00 32.87 377 ARG A O 1
ATOM 741 N N . ILE A 1 103 ? 0.651 13.730 0.585 1.00 31.63 378 ILE A N 1
ATOM 742 C CA . ILE A 1 103 ? 1.315 12.787 1.527 1.00 32.88 378 ILE A CA 1
ATOM 743 C C . ILE A 1 103 ? 1.303 13.439 2.918 1.00 34.18 378 ILE A C 1
ATOM 744 O O . ILE A 1 103 ? 1.744 14.602 3.034 1.00 34.22 378 ILE A O 1
ATOM 749 N N . SER A 1 104 ? 0.779 12.715 3.917 1.00 32.62 379 SER A N 1
ATOM 750 C CA . SER A 1 104 ? 0.645 13.175 5.324 1.00 32.27 379 SER A CA 1
ATOM 751 C C . SER A 1 104 ? 1.955 12.997 6.095 1.00 33.89 379 SER A C 1
ATOM 752 O O . SER A 1 104 ? 2.891 12.393 5.558 1.00 32.43 379 SER A O 1
ATOM 755 N N . ARG A 1 105 ? 1.977 13.441 7.356 1.00 36.73 380 ARG A N 1
ATOM 756 C CA . ARG A 1 105 ? 3.186 13.277 8.204 1.00 37.26 380 ARG A CA 1
ATOM 757 C C . ARG A 1 105 ? 3.340 11.788 8.538 1.00 35.36 380 ARG A C 1
ATOM 758 O O . ARG A 1 105 ? 4.391 11.425 9.082 1.00 39.01 380 ARG A O 1
ATOM 766 N N . PHE A 1 106 ? 2.326 10.969 8.223 1.00 33.39 381 PHE A N 1
ATOM 767 C CA . PHE A 1 106 ? 2.382 9.497 8.465 1.00 33.37 381 PHE A CA 1
ATOM 768 C C . PHE A 1 106 ? 2.882 8.786 7.196 1.00 33.71 381 PHE A C 1
ATOM 769 O O . PHE A 1 106 ? 2.904 7.537 7.178 1.00 34.37 381 PHE A O 1
ATOM 777 N N . GLY A 1 107 ? 3.221 9.557 6.157 1.00 33.86 382 GLY A N 1
ATOM 778 C CA . GLY A 1 107 ? 3.725 8.986 4.900 1.00 32.28 382 GLY A CA 1
ATOM 779 C C . GLY A 1 107 ? 2.635 8.330 4.073 1.00 32.79 382 GLY A C 1
ATOM 780 O O . GLY A 1 107 ? 2.986 7.564 3.176 1.00 32.84 382 GLY A O 1
ATOM 781 N N . LEU A 1 108 ? 1.363 8.644 4.336 1.00 30.11 383 LEU A N 1
ATOM 782 C CA . LEU A 1 108 ? 0.244 8.037 3.572 1.00 30.42 383 LEU A CA 1
ATOM 783 C C . LEU A 1 108 ? -0.413 9.059 2.646 1.00 30.75 383 LEU A C 1
ATOM 784 O O . LEU A 1 108 ? -0.465 10.251 3.000 1.00 30.44 383 LEU A O 1
ATOM 789 N N A LEU A 1 109 ? -0.898 8.572 1.502 0.50 28.86 384 LEU A N 1
ATOM 790 N N B LEU A 1 109 ? -0.897 8.608 1.484 0.50 29.00 384 LEU A N 1
ATOM 791 C CA A LEU A 1 109 ? -1.636 9.413 0.532 0.50 29.33 384 LEU A CA 1
ATOM 792 C CA B LEU A 1 109 ? -1.618 9.514 0.550 0.50 29.67 384 LEU A CA 1
ATOM 793 C C A LEU A 1 109 ? -3.075 8.907 0.468 0.50 28.50 384 LEU A C 1
ATOM 794 C C B LEU A 1 109 ? -3.035 8.971 0.359 0.50 28.79 384 LEU A C 1
ATOM 795 O O A LEU A 1 109 ? -3.259 7.682 0.316 0.50 29.57 384 LEU A O 1
ATOM 796 O O B LEU A 1 109 ? -3.165 7.793 -0.027 0.50 30.24 384 LEU A O 1
ATOM 805 N N . GLU A 1 110 ? -4.042 9.809 0.629 1.00 28.00 385 GLU A N 1
ATOM 806 C CA . GLU A 1 110 ? -5.476 9.439 0.524 1.00 28.58 385 GLU A CA 1
ATOM 807 C C . GLU A 1 110 ? -5.975 9.920 -0.835 1.00 30.00 385 GLU A C 1
ATOM 808 O O . GLU A 1 110 ? -5.588 10.988 -1.306 1.00 30.30 385 GLU A O 1
ATOM 822 N N . SER A 1 112 ? -9.612 9.272 -3.767 1.00 34.27 387 SER A N 1
ATOM 823 C CA . SER A 1 112 ? -10.932 8.711 -3.991 1.00 37.18 387 SER A CA 1
ATOM 824 C C . SER A 1 112 ? -11.163 8.559 -5.498 1.00 37.93 387 SER A C 1
ATOM 825 O O . SER A 1 112 ? -10.605 9.358 -6.267 1.00 36.67 387 SER A O 1
ATOM 828 N N . ARG A 1 113 ? -11.988 7.585 -5.878 1.00 40.93 388 ARG A N 1
ATOM 829 C CA . ARG A 1 113 ? -12.326 7.294 -7.296 1.00 40.58 388 ARG A CA 1
ATOM 830 C C . ARG A 1 113 ? -13.819 6.953 -7.360 1.00 45.40 388 ARG A C 1
ATOM 831 O O . ARG A 1 113 ? -14.221 5.975 -6.699 1.00 44.39 388 ARG A O 1
ATOM 839 N N . GLN A 1 114 ? -14.606 7.743 -8.099 1.00 50.85 389 GLN A N 1
ATOM 840 C CA . GLN A 1 114 ? -16.071 7.503 -8.244 1.00 61.34 389 GLN A CA 1
ATOM 841 C C . GLN A 1 114 ? -16.311 6.388 -9.275 1.00 67.22 389 GLN A C 1
ATOM 842 O O . GLN A 1 114 ? -16.135 6.651 -10.482 1.00 69.16 389 GLN A O 1
ATOM 848 N N . ARG A 1 115 ? -16.702 5.199 -8.795 1.00 72.89 390 ARG A N 1
ATOM 849 C CA . ARG A 1 115 ? -16.998 3.978 -9.603 1.00 78.03 390 ARG A CA 1
ATOM 850 C C . ARG A 1 115 ? -15.982 2.885 -9.253 1.00 81.88 390 ARG A C 1
ATOM 851 O O . ARG A 1 115 ? -16.343 1.708 -9.169 1.00 86.44 390 ARG A O 1
ATOM 859 N N . GLN B 1 4 ? -14.459 -10.996 16.573 1.00 75.55 279 GLN B N 1
ATOM 860 C CA . GLN B 1 4 ? -13.384 -10.071 17.034 1.00 69.75 279 GLN B CA 1
ATOM 861 C C . GLN B 1 4 ? -13.066 -9.060 15.919 1.00 65.06 279 GLN B C 1
ATOM 862 O O . GLN B 1 4 ? -12.424 -8.044 16.217 1.00 57.09 279 GLN B O 1
ATOM 868 N N . ARG B 1 5 ? -13.451 -9.357 14.672 1.00 62.11 280 ARG B N 1
ATOM 869 C CA . ARG B 1 5 ? -13.224 -8.408 13.547 1.00 57.56 280 ARG B CA 1
ATOM 870 C C . ARG B 1 5 ? -14.224 -7.251 13.683 1.00 54.67 280 ARG B C 1
ATOM 871 O O . ARG B 1 5 ? -13.841 -6.089 13.398 1.00 47.96 280 ARG B O 1
ATOM 879 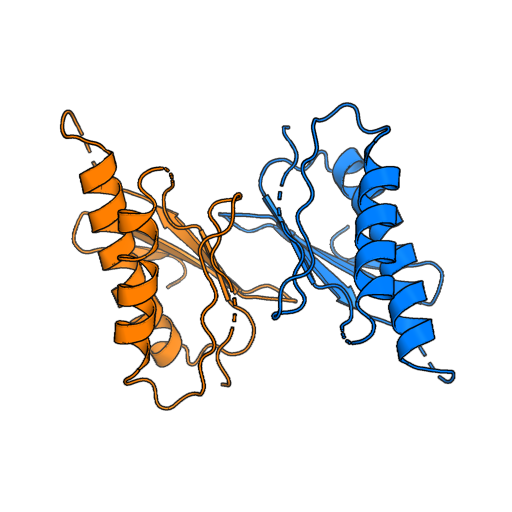N N . GLU B 1 6 ? -15.445 -7.563 14.135 1.00 53.67 281 GLU B N 1
ATOM 880 C CA . GLU B 1 6 ? -16.517 -6.549 14.330 1.00 52.49 281 GLU B CA 1
ATOM 881 C C . GLU B 1 6 ? -16.847 -6.455 15.826 1.00 50.28 281 GLU B C 1
ATOM 882 O O . GLU B 1 6 ? -17.119 -7.511 16.434 1.00 51.05 281 GLU B O 1
ATOM 888 N N . VAL B 1 7 ? -16.817 -5.231 16.371 1.00 49.47 282 VAL B N 1
ATOM 889 C CA . VAL B 1 7 ? -17.090 -4.917 17.808 1.00 50.37 282 VAL B CA 1
ATOM 890 C C . VAL B 1 7 ? -18.326 -4.008 17.878 1.00 49.77 282 VAL B C 1
ATOM 891 O O . VAL B 1 7 ? -18.300 -2.926 17.263 1.00 45.06 282 VAL B O 1
ATOM 895 N N . ARG B 1 8 ? -19.362 -4.420 18.621 1.00 51.70 283 ARG B N 1
ATOM 896 C CA . ARG B 1 8 ? -20.611 -3.618 18.713 1.00 53.12 283 ARG B CA 1
ATOM 897 C C . ARG B 1 8 ? -20.389 -2.400 19.617 1.00 51.25 283 ARG B C 1
ATOM 898 O O . ARG B 1 8 ? -19.590 -2.491 20.571 1.00 51.15 283 ARG B O 1
ATOM 906 N N . LEU B 1 9 ? -21.066 -1.298 19.294 1.00 48.98 284 LEU B N 1
ATOM 907 C CA . LEU B 1 9 ? -20.983 -0.035 20.069 1.00 48.33 284 LEU B CA 1
ATOM 908 C C . LEU B 1 9 ? -22.218 0.060 20.958 1.00 50.88 284 LEU B C 1
ATOM 909 O O . LEU B 1 9 ? -23.260 -0.515 20.641 1.00 51.41 284 LEU B O 1
ATOM 914 N N . PRO B 1 10 ? -22.128 0.783 22.096 1.00 51.88 285 PRO B N 1
ATOM 915 C CA . PRO B 1 10 ? -23.249 0.914 23.028 1.00 56.28 285 PRO B CA 1
ATOM 916 C C . PRO B 1 10 ? -24.615 1.196 22.383 1.00 58.45 285 PRO B C 1
ATOM 917 O O . PRO B 1 10 ? -25.572 0.554 22.765 1.00 61.84 285 PRO B O 1
ATOM 921 N N . SER B 1 11 ? -24.662 2.121 21.420 1.00 60.04 286 SER B N 1
ATOM 922 C CA . SER B 1 11 ? -25.918 2.538 20.736 1.00 63.86 286 SER B CA 1
ATOM 923 C C . SER B 1 11 ? -26.253 1.626 19.544 1.00 67.74 286 SER B C 1
ATOM 924 O O . SER B 1 11 ? -27.030 2.068 18.674 1.00 74.73 286 SER B O 1
ATOM 927 N N . GLY B 1 12 ? -25.679 0.418 19.494 1.00 67.47 287 GLY B N 1
ATOM 928 C CA . GLY B 1 12 ? -25.997 -0.550 18.423 1.00 64.83 287 GLY B CA 1
ATOM 929 C C . GLY B 1 12 ? -25.083 -0.471 17.211 1.00 60.93 287 GLY B C 1
ATOM 930 O O . GLY B 1 12 ? -25.152 -1.399 16.387 1.00 60.37 287 GLY B O 1
ATOM 931 N N . GLY B 1 13 ? -24.285 0.595 17.078 1.00 55.60 288 GLY B N 1
ATOM 932 C CA . GLY B 1 13 ? -23.364 0.724 15.928 1.00 52.30 288 GLY B CA 1
ATOM 933 C C . GLY B 1 13 ? -22.213 -0.263 16.037 1.00 49.56 288 GLY B C 1
ATOM 934 O O . GLY B 1 13 ? -22.280 -1.167 16.881 1.00 48.24 288 GLY B O 1
ATOM 935 N N . SER B 1 14 ? -21.182 -0.128 15.203 1.00 48.88 289 SER B N 1
ATOM 936 C CA . SER B 1 14 ? -20.044 -1.072 15.338 1.00 48.54 289 SER B CA 1
ATOM 937 C C . SER B 1 14 ? -18.801 -0.550 14.613 1.00 43.87 289 SER B C 1
ATOM 938 O O . SER B 1 14 ? -18.921 0.378 13.801 1.00 42.22 289 SER B O 1
ATOM 941 N N . ILE B 1 15 ? -17.648 -1.107 14.984 1.00 43.64 290 ILE B N 1
ATOM 942 C CA . ILE B 1 15 ? -16.334 -0.820 14.345 1.00 41.20 290 ILE B CA 1
ATOM 943 C C . ILE B 1 15 ? -15.864 -2.153 13.755 1.00 41.27 290 ILE B C 1
ATOM 944 O O . ILE B 1 15 ? -16.059 -3.194 14.417 1.00 43.42 290 ILE B O 1
ATOM 949 N N . VAL B 1 16 ? -15.341 -2.111 12.528 1.00 39.57 291 VAL B N 1
ATOM 950 C CA . VAL B 1 16 ? -14.832 -3.311 11.802 1.00 40.22 291 VAL B CA 1
ATOM 951 C C . VAL B 1 16 ? -13.324 -3.111 11.625 1.00 38.63 291 VAL B C 1
ATOM 952 O O . VAL B 1 16 ? -12.945 -2.118 10.980 1.00 36.53 291 VAL B O 1
ATOM 956 N N . ILE B 1 17 ? -12.511 -3.990 12.213 1.00 37.46 292 ILE B N 1
ATOM 957 C CA . ILE B 1 17 ? -11.026 -3.855 12.166 1.00 38.46 292 ILE B CA 1
ATOM 958 C C . ILE B 1 17 ? -10.448 -4.818 11.124 1.00 39.48 292 ILE B C 1
ATOM 959 O O . ILE B 1 17 ? -10.620 -6.035 11.282 1.00 38.58 292 ILE B O 1
ATOM 964 N N . ASP B 1 18 ? -9.738 -4.272 10.138 1.00 40.50 293 ASP B N 1
ATOM 965 C CA . ASP B 1 18 ? -9.119 -5.055 9.033 1.00 43.07 293 ASP B CA 1
ATOM 966 C C . ASP B 1 18 ? -7.617 -4.782 8.952 1.00 42.14 293 ASP B C 1
ATOM 967 O O . ASP B 1 18 ? -7.209 -3.751 8.431 1.00 39.70 293 ASP B O 1
ATOM 972 N N . PRO B 1 19 ? -6.741 -5.670 9.477 1.00 44.59 294 PRO B N 1
ATOM 973 C CA . PRO B 1 19 ? -5.297 -5.472 9.361 1.00 44.59 294 PRO B CA 1
ATOM 974 C C . PRO B 1 19 ? -4.857 -5.732 7.911 1.00 44.61 294 PRO B C 1
ATOM 975 O O . PRO B 1 19 ? -5.421 -6.606 7.284 1.00 43.26 294 PRO B O 1
ATOM 979 N N . THR B 1 20 ? -3.921 -4.928 7.396 1.00 44.01 295 THR B N 1
ATOM 980 C CA . THR B 1 20 ? -3.398 -5.118 6.017 1.00 44.46 295 THR B CA 1
ATOM 981 C C . THR B 1 20 ? -1.874 -4.982 6.061 1.00 47.69 295 THR B C 1
ATOM 982 O O . THR B 1 20 ? -1.339 -4.749 7.154 1.00 47.05 295 THR B O 1
ATOM 986 N N . GLU B 1 21 ? -1.217 -5.102 4.904 1.00 50.39 296 GLU B N 1
ATOM 987 C CA . GLU B 1 21 ? 0.265 -5.037 4.823 1.00 54.42 296 GLU B CA 1
ATOM 988 C C . GLU B 1 21 ? 0.773 -3.722 5.443 1.00 52.42 296 GLU B C 1
ATOM 989 O O . GLU B 1 21 ? 1.549 -3.781 6.409 1.00 55.57 296 GLU B O 1
ATOM 995 N N . ALA B 1 22 ? 0.289 -2.583 4.944 1.00 49.07 297 ALA B N 1
ATOM 996 C CA . ALA B 1 22 ? 0.733 -1.216 5.318 1.00 47.80 297 ALA B CA 1
ATOM 997 C C . ALA B 1 22 ? 0.043 -0.652 6.562 1.00 45.24 297 ALA B C 1
ATOM 998 O O . ALA B 1 22 ? 0.671 0.188 7.235 1.00 47.33 297 ALA B O 1
ATOM 1000 N N . LEU B 1 23 ? -1.184 -1.076 6.861 1.00 41.48 298 LEU B N 1
ATOM 1001 C CA . LEU B 1 23 ? -1.889 -0.437 7.996 1.00 39.18 298 LEU B CA 1
ATOM 1002 C C . LEU B 1 23 ? -3.118 -1.243 8.411 1.00 36.77 298 LEU B C 1
ATOM 1003 O O . LEU B 1 23 ? -3.456 -2.249 7.745 1.00 37.68 298 LEU B O 1
ATOM 1008 N N . THR B 1 24 ? -3.707 -0.845 9.527 1.00 35.45 299 THR B N 1
ATOM 1009 C CA . THR B 1 24 ? -4.957 -1.451 10.016 1.00 33.60 299 THR B CA 1
ATOM 1010 C C . THR B 1 24 ? -6.077 -0.474 9.695 1.00 31.86 299 THR B C 1
ATOM 1011 O O . THR B 1 24 ? -5.946 0.694 10.110 1.00 33.13 299 THR B O 1
ATOM 1015 N N . SER B 1 25 ? -7.107 -0.901 8.967 1.00 31.79 300 SER B N 1
ATOM 1016 C CA . SER B 1 25 ? -8.207 0.059 8.707 1.00 32.87 300 SER B CA 1
ATOM 1017 C C . SER B 1 25 ? -9.341 -0.280 9.671 1.00 33.15 300 SER B C 1
ATOM 1018 O O . SER B 1 25 ? -9.509 -1.467 10.004 1.00 33.96 300 SER B O 1
ATOM 1021 N N . ILE B 1 26 ? -10.047 0.743 10.121 1.00 33.42 301 ILE B N 1
ATOM 1022 C CA . ILE B 1 26 ? -11.191 0.563 11.046 1.00 34.01 301 ILE B CA 1
ATOM 1023 C C . ILE B 1 26 ? -12.365 1.299 10.419 1.00 34.23 301 ILE B C 1
ATOM 1024 O O . ILE B 1 26 ? -12.208 2.477 10.137 1.00 34.00 301 ILE B O 1
ATOM 1029 N N . ASP B 1 27 ? -13.458 0.585 10.150 1.00 37.47 302 ASP B N 1
ATOM 1030 C CA . ASP B 1 27 ? -14.675 1.203 9.566 1.00 38.94 302 ASP B CA 1
ATOM 1031 C C . ASP B 1 27 ? -15.680 1.385 10.714 1.00 38.64 302 ASP B C 1
ATOM 1032 O O . ASP B 1 27 ? -15.715 0.525 11.594 1.00 37.97 302 ASP B O 1
ATOM 1037 N N . ILE B 1 28 ? -16.405 2.500 10.723 1.00 40.64 303 ILE B N 1
ATOM 1038 C CA . ILE B 1 28 ? -17.431 2.818 11.757 1.00 42.75 303 ILE B CA 1
ATOM 1039 C C . ILE B 1 28 ? -18.804 2.743 11.084 1.00 44.90 303 ILE B C 1
ATOM 1040 O O . ILE B 1 28 ? -19.001 3.432 10.064 1.00 43.70 303 ILE B O 1
ATOM 1045 N N . ASN B 1 29 ? -19.701 1.932 11.654 1.00 49.13 304 ASN B N 1
ATOM 1046 C CA . ASN B 1 29 ? -21.074 1.690 11.142 1.00 53.12 304 ASN B CA 1
ATOM 1047 C C . ASN B 1 29 ? -22.089 2.182 12.177 1.00 55.85 304 ASN B C 1
ATOM 1048 O O . ASN B 1 29 ? -21.956 1.798 13.357 1.00 53.43 304 ASN B O 1
ATOM 1053 N N . SER B 1 30 ? -23.041 3.019 11.755 1.00 59.66 305 SER B N 1
ATOM 1054 C CA . SER B 1 30 ? -24.112 3.536 12.649 1.00 63.90 305 SER B CA 1
ATOM 1055 C C . SER B 1 30 ? -25.212 2.476 12.772 1.00 66.55 305 SER B C 1
ATOM 1056 O O . SER B 1 30 ? -25.283 1.600 11.882 1.00 63.39 305 SER B O 1
ATOM 1059 N N . ALA B 1 31 ? -26.019 2.553 13.837 1.00 69.12 306 ALA B N 1
ATOM 1060 C CA . ALA B 1 31 ? -27.128 1.600 14.089 1.00 72.13 306 ALA B CA 1
ATOM 1061 C C . ALA B 1 31 ? -28.295 1.892 13.138 1.00 74.53 306 ALA B C 1
ATOM 1062 O O . ALA B 1 31 ? -28.904 0.909 12.664 1.00 76.97 306 ALA B O 1
ATOM 1064 N N . LYS B 1 35 ? -33.850 7.040 13.291 1.00 66.33 310 LYS B N 1
ATOM 1065 C CA . LYS B 1 35 ? -35.077 6.973 12.451 1.00 66.42 310 LYS B CA 1
ATOM 1066 C C . LYS B 1 35 ? -35.951 8.206 12.722 1.00 66.44 310 LYS B C 1
ATOM 1067 O O . LYS B 1 35 ? -36.962 8.058 13.438 1.00 66.72 310 LYS B O 1
ATOM 1073 N N . GLY B 1 36 ? -35.576 9.374 12.186 1.00 63.47 311 GLY B N 1
ATOM 1074 C CA . GLY B 1 36 ? -36.366 10.610 12.386 1.00 66.69 311 GLY B CA 1
ATOM 1075 C C . GLY B 1 36 ? -35.670 11.651 13.254 1.00 64.88 311 GLY B C 1
ATOM 1076 O O . GLY B 1 36 ? -36.235 12.756 13.405 1.00 65.21 311 GLY B O 1
ATOM 1077 N N . GLY B 1 37 ? -34.527 11.307 13.852 1.00 62.69 312 GLY B N 1
ATOM 1078 C CA . GLY B 1 37 ? -33.768 12.271 14.674 1.00 63.26 312 GLY B CA 1
ATOM 1079 C C . GLY B 1 37 ? -32.671 12.894 13.830 1.00 64.68 312 GLY B C 1
ATOM 1080 O O . GLY B 1 37 ? -32.349 12.295 12.786 1.00 64.60 312 GLY B O 1
ATOM 1081 N N . ASP B 1 38 ? -32.139 14.055 14.232 1.00 78.98 313 ASP B N 1
ATOM 1082 C CA . ASP B 1 38 ? -31.049 14.718 13.458 1.00 81.12 313 ASP B CA 1
ATOM 1083 C C . ASP B 1 38 ? -29.851 13.760 13.382 1.00 77.19 313 ASP B C 1
ATOM 1084 O O . ASP B 1 38 ? -29.302 13.405 14.442 1.00 73.62 313 ASP B O 1
ATOM 1089 N N . ILE B 1 39 ? -29.486 13.359 12.158 1.00 78.39 314 ILE B N 1
ATOM 1090 C CA . ILE B 1 39 ? -28.365 12.404 11.891 1.00 76.56 314 ILE B CA 1
ATOM 1091 C C . ILE B 1 39 ? -27.039 12.960 12.439 1.00 70.24 314 ILE B C 1
ATOM 1092 O O . ILE B 1 39 ? -26.244 12.146 12.948 1.00 68.49 314 ILE B O 1
ATOM 1097 N N . GLU B 1 40 ? -26.804 14.277 12.344 1.00 66.19 315 GLU B N 1
ATOM 1098 C CA . GLU B 1 40 ? -25.529 14.870 12.843 1.00 61.23 315 GLU B CA 1
ATOM 1099 C C . GLU B 1 40 ? -25.290 14.468 14.304 1.00 56.61 315 GLU B C 1
ATOM 1100 O O . GLU B 1 40 ? -24.184 13.972 14.598 1.00 49.65 315 GLU B O 1
ATOM 1106 N N . GLU B 1 41 ? -26.280 14.645 15.186 1.00 57.17 316 GLU B N 1
ATOM 1107 C CA . GLU B 1 41 ? -26.068 14.261 16.610 1.00 56.88 316 GLU B CA 1
ATOM 1108 C C . GLU B 1 41 ? -25.856 12.743 16.694 1.00 54.45 316 GLU B C 1
ATOM 1109 O O . GLU B 1 41 ? -25.065 12.299 17.552 1.00 49.76 316 GLU B O 1
ATOM 1115 N N . THR B 1 42 ? -26.543 11.987 15.833 1.00 54.68 317 THR B N 1
ATOM 1116 C CA . THR B 1 42 ? -26.419 10.507 15.784 1.00 55.05 317 THR B CA 1
ATOM 1117 C C . THR B 1 42 ? -24.985 10.170 15.367 1.00 50.61 317 THR B C 1
ATOM 1118 O O . THR B 1 42 ? -24.342 9.351 16.049 1.00 51.51 317 THR B O 1
ATOM 1122 N N . ALA B 1 43 ? -24.516 10.828 14.305 1.00 48.71 318 ALA B N 1
ATOM 1123 C CA . ALA B 1 43 ? -23.154 10.633 13.753 1.00 45.41 318 ALA B CA 1
ATOM 1124 C C . ALA B 1 43 ? -22.112 10.947 14.831 1.00 41.59 318 ALA B C 1
ATOM 1125 O O . ALA B 1 43 ? -21.202 10.123 15.038 1.00 39.57 318 ALA B O 1
ATOM 1127 N N . LEU B 1 44 ? -22.256 12.089 15.503 1.00 39.85 319 LEU B N 1
ATOM 1128 C CA . LEU B 1 44 ? -21.291 12.487 16.560 1.00 37.37 319 LEU B CA 1
ATOM 1129 C C . LEU B 1 44 ? -21.265 11.437 17.678 1.00 36.80 319 LEU B C 1
ATOM 1130 O O . LEU B 1 44 ? -20.161 10.982 18.030 1.00 33.23 319 LEU B O 1
ATOM 1135 N N . ASN B 1 45 ? -22.434 11.045 18.198 1.00 39.92 320 ASN B N 1
ATOM 1136 C CA . ASN B 1 45 ? -22.517 10.066 19.315 1.00 41.59 320 ASN B CA 1
ATOM 1137 C C . ASN B 1 45 ? -21.829 8.752 18.925 1.00 39.87 320 ASN B C 1
ATOM 1138 O O . ASN B 1 45 ? -21.008 8.262 19.714 1.00 37.57 320 ASN B O 1
ATOM 1143 N N . THR B 1 46 ? -22.169 8.200 17.760 1.00 40.66 321 THR B N 1
ATOM 1144 C CA . THR B 1 46 ? -21.534 6.947 17.274 1.00 41.06 321 THR B CA 1
ATOM 1145 C C . THR B 1 46 ? -20.010 7.124 17.231 1.00 37.46 321 THR B C 1
ATOM 1146 O O . THR B 1 46 ? -19.300 6.279 17.799 1.00 36.70 321 THR B O 1
ATOM 1150 N N . ASN B 1 47 ? -19.536 8.193 16.585 1.00 36.59 322 ASN B N 1
ATOM 1151 C CA . ASN B 1 47 ? -18.083 8.480 16.436 1.00 33.32 322 ASN B CA 1
ATOM 1152 C C . ASN B 1 47 ? -17.432 8.599 17.813 1.00 31.72 322 ASN B C 1
ATOM 1153 O O . ASN B 1 47 ? -16.315 8.097 17.963 1.00 30.31 322 ASN B O 1
ATOM 1158 N N . LEU B 1 48 ? -18.127 9.194 18.789 1.00 34.12 323 LEU B N 1
ATOM 1159 C CA . LEU B 1 48 ? -17.533 9.359 20.141 1.00 34.68 323 LEU B CA 1
ATOM 1160 C C . LEU B 1 48 ? -17.433 7.990 20.812 1.00 34.66 323 LEU B C 1
ATOM 1161 O O . LEU B 1 48 ? -16.401 7.736 21.451 1.00 33.43 323 LEU B O 1
ATOM 1166 N N . GLU B 1 49 ? -18.451 7.142 20.630 1.00 36.77 324 GLU B N 1
ATOM 1167 C CA . GLU B 1 49 ? -18.435 5.769 21.203 1.00 39.12 324 GLU B CA 1
ATOM 1168 C C . GLU B 1 49 ? -17.333 4.973 20.497 1.00 36.06 324 GLU B C 1
ATOM 1169 O O . GLU B 1 49 ? -16.608 4.216 21.168 1.00 34.32 324 GLU B O 1
ATOM 1175 N N . ALA B 1 50 ? -17.216 5.159 19.180 1.00 35.57 325 ALA B N 1
ATOM 1176 C CA . ALA B 1 50 ? -16.195 4.467 18.366 1.00 34.03 325 ALA B CA 1
ATOM 1177 C C . ALA B 1 50 ? -14.802 4.876 18.847 1.00 33.91 325 ALA B C 1
ATOM 1178 O O . ALA B 1 50 ? -13.924 3.996 18.947 1.00 33.71 325 ALA B O 1
ATOM 1180 N N . ALA B 1 51 ? -14.610 6.161 19.144 1.00 34.53 326 ALA B N 1
ATOM 1181 C CA . ALA B 1 51 ? -13.285 6.635 19.603 1.00 34.76 326 ALA B CA 1
ATOM 1182 C C . ALA B 1 51 ? -12.895 5.878 20.875 1.00 34.82 326 ALA B C 1
ATOM 1183 O O . ALA B 1 51 ? -11.761 5.385 20.931 1.00 33.10 326 ALA B O 1
ATOM 1185 N N . ASP B 1 52 ? -13.813 5.785 21.845 1.00 37.96 327 ASP B N 1
ATOM 1186 C CA . ASP B 1 52 ? -13.538 5.069 23.120 1.00 39.53 327 ASP B CA 1
ATOM 1187 C C . ASP B 1 52 ? -13.229 3.591 22.831 1.00 37.41 327 ASP B C 1
ATOM 1188 O O . ASP B 1 52 ? -12.210 3.061 23.362 1.00 35.18 327 ASP B O 1
ATOM 1193 N N . GLU B 1 53 ? -14.043 2.959 21.975 1.00 38.81 328 GLU B N 1
ATOM 1194 C CA . GLU B 1 53 ? -13.863 1.511 21.703 1.00 39.69 328 GLU B CA 1
ATOM 1195 C C . GLU B 1 53 ? -12.558 1.276 20.943 1.00 37.49 328 GLU B C 1
ATOM 1196 O O . GLU B 1 53 ? -11.901 0.271 21.236 1.00 35.68 328 GLU B O 1
ATOM 1202 N N . ILE B 1 54 ? -12.201 2.163 20.007 1.00 33.53 329 ILE B N 1
ATOM 1203 C CA . ILE B 1 54 ? -10.938 2.037 19.237 1.00 35.21 329 ILE B CA 1
ATOM 1204 C C . ILE B 1 54 ? -9.771 2.113 20.223 1.00 33.32 329 ILE B C 1
ATOM 1205 O O . ILE B 1 54 ? -8.872 1.254 20.126 1.00 36.34 329 ILE B O 1
ATOM 1210 N N . ALA B 1 55 ? -9.800 3.060 21.157 1.00 32.70 330 ALA B N 1
ATOM 1211 C CA . ALA B 1 55 ? -8.673 3.180 22.109 1.00 35.29 330 ALA B CA 1
ATOM 1212 C C . ALA B 1 55 ? -8.542 1.866 22.895 1.00 38.55 330 ALA B C 1
ATOM 1213 O O . ALA B 1 55 ? -7.402 1.388 23.087 1.00 40.90 330 ALA B O 1
ATOM 1215 N N . ARG B 1 56 ? -9.679 1.282 23.272 1.00 39.19 331 ARG B N 1
ATOM 1216 C CA . ARG B 1 56 ? -9.705 0.012 24.051 1.00 42.16 331 ARG B CA 1
ATOM 1217 C C . ARG B 1 56 ? -9.100 -1.131 23.219 1.00 42.45 331 ARG B C 1
ATOM 1218 O O . ARG B 1 56 ? -8.191 -1.813 23.727 1.00 43.91 331 ARG B O 1
ATOM 1226 N N . GLN B 1 57 ? -9.562 -1.309 21.981 1.00 41.28 332 GLN B N 1
ATOM 1227 C CA . GLN B 1 57 ? -9.091 -2.393 21.072 1.00 42.77 332 GLN B CA 1
ATOM 1228 C C . GLN B 1 57 ? -7.597 -2.223 20.754 1.00 41.41 332 GLN B C 1
ATOM 1229 O O . GLN B 1 57 ? -6.902 -3.255 20.705 1.00 42.30 332 GLN B O 1
ATOM 1235 N N . LEU B 1 58 ? -7.118 -0.990 20.578 1.00 42.32 333 LEU B N 1
ATOM 1236 C CA . LEU B 1 58 ? -5.674 -0.746 20.287 1.00 44.55 333 LEU B CA 1
ATOM 1237 C C . LEU B 1 58 ? -4.821 -1.403 21.380 1.00 45.87 333 LEU B C 1
ATOM 1238 O O . LEU B 1 58 ? -3.851 -2.106 21.048 1.00 43.64 333 LEU B O 1
ATOM 1243 N N . ARG B 1 59 ? -5.166 -1.156 22.643 1.00 46.89 334 ARG B N 1
ATOM 1244 C CA . ARG B 1 59 ? -4.419 -1.739 23.787 1.00 50.14 334 ARG B CA 1
ATOM 1245 C C . ARG B 1 59 ? -4.652 -3.251 23.907 1.00 51.28 334 ARG B C 1
ATOM 1246 O O . ARG B 1 59 ? -3.648 -3.985 24.040 1.00 51.99 334 ARG B O 1
ATOM 1254 N N . LEU B 1 60 ? -5.912 -3.696 23.861 1.00 49.62 335 LEU B N 1
ATOM 1255 C CA . LEU B 1 60 ? -6.259 -5.139 24.020 1.00 51.68 335 LEU B CA 1
ATOM 1256 C C . LEU B 1 60 ? -5.537 -6.019 22.993 1.00 51.43 335 LEU B C 1
ATOM 1257 O O . LEU B 1 60 ? -5.039 -7.087 23.396 1.00 51.42 335 LEU B O 1
ATOM 1262 N N . ARG B 1 61 ? -5.511 -5.608 21.722 1.00 50.37 336 ARG B N 1
ATOM 1263 C CA . ARG B 1 61 ? -4.853 -6.381 20.636 1.00 51.01 336 ARG B CA 1
ATOM 1264 C C . ARG B 1 61 ? -3.375 -5.997 20.522 1.00 50.72 336 ARG B C 1
ATOM 1265 O O . ARG B 1 61 ? -2.657 -6.659 19.739 1.00 54.60 336 ARG B O 1
ATOM 1273 N N . ASP B 1 62 ? -2.956 -4.969 21.267 1.00 49.90 337 ASP B N 1
ATOM 1274 C CA . ASP B 1 62 ? -1.566 -4.433 21.253 1.00 50.15 337 ASP B CA 1
ATOM 1275 C C . ASP B 1 62 ? -1.192 -4.098 19.803 1.00 51.26 337 ASP B C 1
ATOM 1276 O O . ASP B 1 62 ? -0.069 -4.439 19.391 1.00 50.37 337 ASP B O 1
ATOM 1281 N N . LEU B 1 63 ? -2.105 -3.447 19.072 1.00 50.69 338 LEU B N 1
ATOM 1282 C CA . LEU B 1 63 ? -1.885 -3.079 17.644 1.00 50.02 338 LEU B CA 1
ATOM 1283 C C . LEU B 1 63 ? -0.674 -2.158 17.479 1.00 47.31 338 LEU B C 1
ATOM 1284 O O . LEU B 1 63 ? -0.495 -1.244 18.285 1.00 45.29 338 LEU B O 1
ATOM 1289 N N . GLY B 1 64 ? 0.108 -2.396 16.426 1.00 46.45 339 GLY B N 1
ATOM 1290 C CA . GLY B 1 64 ? 1.283 -1.558 16.129 1.00 45.89 339 GLY B CA 1
ATOM 1291 C C . GLY B 1 64 ? 1.171 -0.969 14.736 1.00 45.26 339 GLY B C 1
ATOM 1292 O O . GLY B 1 64 ? 0.311 -1.438 13.964 1.00 46.37 339 GLY B O 1
ATOM 1293 N N . GLY B 1 65 ? 1.983 0.041 14.431 1.00 43.06 340 GLY B N 1
ATOM 1294 C CA . GLY B 1 65 ? 1.987 0.641 13.086 1.00 41.18 340 GLY B CA 1
ATOM 1295 C C . GLY B 1 65 ? 0.906 1.680 12.869 1.00 38.23 340 GLY B C 1
ATOM 1296 O O . GLY B 1 65 ? 0.374 2.248 13.858 1.00 37.00 340 GLY B O 1
ATOM 1297 N N . LEU B 1 66 ? 0.578 1.886 11.596 1.00 36.61 341 LEU B N 1
ATOM 1298 C CA . LEU B 1 66 ? -0.414 2.886 11.140 1.00 34.30 341 LEU B CA 1
ATOM 1299 C C . LEU B 1 66 ? -1.824 2.313 11.225 1.00 32.82 341 LEU B C 1
ATOM 1300 O O . LEU B 1 66 ? -2.023 1.112 10.939 1.00 33.43 341 LEU B O 1
ATOM 1305 N N . VAL B 1 67 ? -2.754 3.179 11.610 1.00 32.53 342 VAL B N 1
ATOM 1306 C CA . VAL B 1 67 ? -4.198 2.864 11.733 1.00 32.21 342 VAL B CA 1
ATOM 1307 C C . VAL B 1 67 ? -4.954 3.976 11.006 1.00 32.61 342 VAL B C 1
ATOM 1308 O O . VAL B 1 67 ? -4.601 5.151 11.205 1.00 33.60 342 VAL B O 1
ATOM 1312 N N . VAL B 1 68 ? -5.864 3.605 10.111 1.00 31.96 343 VAL B N 1
ATOM 1313 C CA . VAL B 1 68 ? -6.710 4.593 9.391 1.00 29.19 343 VAL B CA 1
ATOM 1314 C C . VAL B 1 68 ? -8.148 4.329 9.826 1.00 29.38 343 VAL B C 1
ATOM 1315 O O . VAL B 1 68 ? -8.615 3.190 9.676 1.00 30.75 343 VAL B O 1
ATOM 1319 N N . ILE B 1 69 ? -8.803 5.356 10.352 1.00 28.86 344 ILE B N 1
ATOM 1320 C CA . ILE B 1 69 ? -10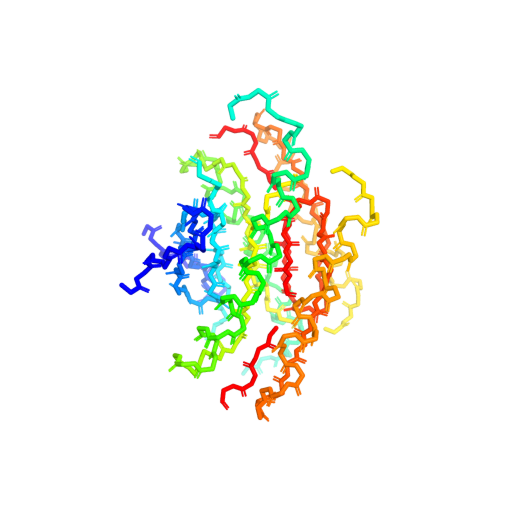.185 5.249 10.879 1.00 28.47 344 ILE B CA 1
ATOM 1321 C C . ILE B 1 69 ? -11.149 6.006 9.972 1.00 28.57 344 ILE B C 1
ATOM 1322 O O . ILE B 1 69 ? -10.894 7.185 9.684 1.00 29.16 344 ILE B O 1
ATOM 1327 N N . ASP B 1 70 ? -12.235 5.339 9.586 1.00 30.52 345 ASP B N 1
ATOM 1328 C CA . ASP B 1 70 ? -13.281 5.953 8.734 1.00 32.80 345 ASP B CA 1
ATOM 1329 C C . ASP B 1 70 ? -14.464 6.349 9.635 1.00 32.45 345 ASP B C 1
ATOM 1330 O O . ASP B 1 70 ? -15.425 5.559 9.739 1.00 32.34 345 ASP B O 1
ATOM 1335 N N . PHE B 1 71 ? -14.378 7.521 10.275 1.00 33.34 346 PHE B N 1
ATOM 1336 C CA . PHE B 1 71 ? -15.471 8.036 11.145 1.00 33.71 346 PHE B CA 1
ATOM 1337 C C . PHE B 1 71 ? -16.656 8.428 10.268 1.00 36.56 346 PHE B C 1
ATOM 1338 O O . PHE B 1 71 ? -16.450 8.748 9.093 1.00 35.81 346 PHE B O 1
ATOM 1346 N N . ILE B 1 72 ? -17.870 8.340 10.811 1.00 38.26 347 ILE B N 1
ATOM 1347 C CA . ILE B 1 72 ? -19.072 8.763 10.038 1.00 41.21 347 ILE B CA 1
ATOM 1348 C C . ILE B 1 72 ? -18.855 10.236 9.696 1.00 41.35 347 ILE B C 1
ATOM 1349 O O . ILE B 1 72 ? -18.357 10.962 10.572 1.00 38.45 347 ILE B O 1
ATOM 1354 N N . ASP B 1 73 ? -19.184 10.642 8.469 1.00 44.99 348 ASP B N 1
ATOM 1355 C CA . ASP B 1 73 ? -18.945 12.040 8.028 1.00 47.13 348 ASP B CA 1
ATOM 1356 C C . ASP B 1 73 ? -19.796 13.012 8.844 1.00 45.68 348 ASP B C 1
ATOM 1357 O O . ASP B 1 73 ? -20.958 12.745 9.126 1.00 48.46 348 ASP B O 1
ATOM 1370 N N . THR B 1 75 ? -20.406 17.418 9.163 1.00 50.85 350 THR B N 1
ATOM 1371 C CA . THR B 1 75 ? -20.118 18.666 8.467 1.00 51.92 350 THR B CA 1
ATOM 1372 C C . THR B 1 75 ? -19.536 19.712 9.422 1.00 50.31 350 THR B C 1
ATOM 1373 O O . THR B 1 75 ? -18.562 20.376 9.069 1.00 49.49 350 THR B O 1
ATOM 1377 N N . PRO B 1 76 ? -20.080 19.908 10.649 1.00 47.50 351 PRO B N 1
ATOM 1378 C CA . PRO B 1 76 ? -19.540 20.914 11.568 1.00 46.79 351 PRO B CA 1
ATOM 1379 C C . PRO B 1 76 ? -18.076 20.650 11.949 1.00 43.25 351 PRO B C 1
ATOM 1380 O O . PRO B 1 76 ? -17.776 19.579 12.435 1.00 39.11 351 PRO B O 1
ATOM 1384 N N . VAL B 1 77 ? -17.198 21.635 11.732 1.00 44.06 352 VAL B N 1
ATOM 1385 C CA . VAL B 1 77 ? -15.756 21.431 12.067 1.00 43.51 352 VAL B CA 1
ATOM 1386 C C . VAL B 1 77 ? -15.623 21.232 13.589 1.00 40.25 352 VAL B C 1
ATOM 1387 O O . VAL B 1 77 ? -14.704 20.491 14.016 1.00 35.90 352 VAL B O 1
ATOM 1391 N N . ARG B 1 78 ? -16.531 21.821 14.377 1.00 40.38 353 ARG B N 1
ATOM 1392 C CA . ARG B 1 78 ? -16.508 21.666 15.860 1.00 42.17 353 ARG B CA 1
ATOM 1393 C C . ARG B 1 78 ? -16.667 20.180 16.230 1.00 38.49 353 ARG B C 1
ATOM 1394 O O . ARG B 1 78 ? -15.984 19.729 17.175 1.00 35.44 353 ARG B O 1
ATOM 1402 N N . HIS B 1 79 ? -17.563 19.472 15.529 1.00 36.21 354 HIS B N 1
ATOM 1403 C CA . HIS B 1 79 ? -17.857 18.021 15.709 1.00 35.83 354 HIS B CA 1
ATOM 1404 C C . HIS B 1 79 ? -16.606 17.203 15.380 1.00 32.95 354 HIS B C 1
ATOM 1405 O O . HIS B 1 79 ? -16.308 16.250 16.112 1.00 31.76 354 HIS B O 1
ATOM 1412 N N . GLN B 1 80 ? -15.896 17.578 14.317 1.00 33.34 355 GLN B N 1
ATOM 1413 C CA . GLN B 1 80 ? -14.659 16.866 13.924 1.00 33.76 355 GLN B CA 1
ATOM 1414 C C . GLN B 1 80 ? -13.639 16.976 15.058 1.00 32.50 355 GLN B C 1
ATOM 1415 O O . GLN B 1 80 ? -13.087 15.942 15.447 1.00 30.06 355 GLN B O 1
ATOM 1421 N N . ARG B 1 81 ? -13.419 18.181 15.575 1.00 33.92 356 ARG B N 1
ATOM 1422 C CA . ARG B 1 81 ? -12.452 18.394 16.687 1.00 35.38 356 ARG B CA 1
ATOM 1423 C C . ARG B 1 81 ? -12.888 17.625 17.937 1.00 34.81 356 ARG B C 1
ATOM 1424 O O . ARG B 1 81 ? -12.007 17.080 18.602 1.00 34.88 356 ARG B O 1
ATOM 1432 N N A GLU B 1 82 ? -14.197 17.597 18.245 0.50 35.20 357 GLU B N 1
ATOM 1433 N N B GLU B 1 82 ? -14.193 17.576 18.225 0.50 35.12 357 GLU B N 1
ATOM 1434 C CA A GLU B 1 82 ? -14.716 16.861 19.437 0.50 35.39 357 GLU B CA 1
ATOM 1435 C CA B GLU B 1 82 ? -14.726 16.864 19.418 0.50 35.30 357 GLU B CA 1
ATOM 1436 C C A GLU B 1 82 ? -14.305 15.386 19.319 0.50 33.03 357 GLU B C 1
ATOM 1437 C C B GLU B 1 82 ? -14.319 15.388 19.319 0.50 32.99 357 GLU B C 1
ATOM 1438 O O A GLU B 1 82 ? -13.781 14.839 20.313 0.50 31.46 357 GLU B O 1
ATOM 1439 O O B GLU B 1 82 ? -13.808 14.845 20.322 0.50 31.44 357 GLU B O 1
ATOM 1450 N N . VAL B 1 83 ? -14.522 14.778 18.145 1.00 31.78 358 VAL B N 1
ATOM 1451 C CA . VAL B 1 83 ? -14.146 13.351 17.914 1.00 31.25 358 VAL B CA 1
ATOM 1452 C C . VAL B 1 83 ? -12.627 13.210 18.023 1.00 30.50 358 VAL B C 1
ATOM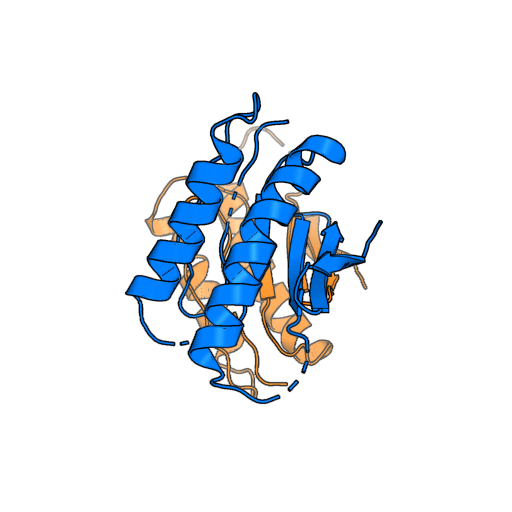 1453 O O . VAL B 1 83 ? -12.170 12.287 18.720 1.00 30.22 358 VAL B O 1
ATOM 1457 N N . GLU B 1 84 ? -11.874 14.096 17.365 1.00 32.01 359 GLU B N 1
ATOM 1458 C CA . GLU B 1 84 ? -10.390 14.039 17.436 1.00 31.74 359 GLU B CA 1
ATOM 1459 C C . GLU B 1 84 ? -9.951 14.147 18.900 1.00 29.97 359 GLU B C 1
ATOM 1460 O O . GLU B 1 84 ? -9.118 13.352 19.329 1.00 28.74 359 GLU B O 1
ATOM 1466 N N . ASN B 1 85 ? -10.506 15.116 19.626 1.00 31.93 360 ASN B N 1
ATOM 1467 C CA . ASN B 1 85 ? -10.150 15.346 21.049 1.00 34.72 360 ASN B CA 1
ATOM 1468 C C . ASN B 1 85 ? -10.539 14.107 21.872 1.00 32.43 360 ASN B C 1
ATOM 1469 O O . ASN B 1 85 ? -9.748 13.716 22.752 1.00 33.33 360 ASN B O 1
ATOM 1474 N N . ARG B 1 86 ? -11.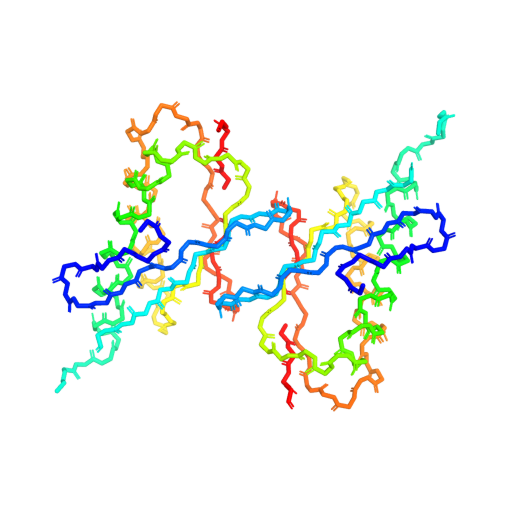693 13.499 21.584 1.00 31.71 361 ARG B N 1
ATOM 1475 C CA . ARG B 1 86 ? -12.167 12.285 22.310 1.00 32.79 361 ARG B CA 1
ATOM 1476 C C . ARG B 1 86 ? -11.133 11.163 22.145 1.00 31.87 361 ARG B C 1
ATOM 1477 O O . ARG B 1 86 ? -10.775 10.522 23.158 1.00 31.94 361 ARG B O 1
ATOM 1485 N N . LEU B 1 87 ? -10.669 10.926 20.907 1.00 33.80 362 LEU B N 1
ATOM 1486 C CA . LEU B 1 87 ? -9.671 9.866 20.640 1.00 32.38 362 LEU B CA 1
ATOM 1487 C C . LEU B 1 87 ? -8.348 10.189 21.352 1.00 32.32 362 LEU B C 1
ATOM 1488 O O . LEU B 1 87 ? -7.770 9.257 21.958 1.00 33.19 362 LEU B O 1
ATOM 1493 N N . ARG B 1 88 ? -7.865 11.437 21.275 1.00 35.19 363 ARG B N 1
ATOM 1494 C CA . ARG B 1 88 ? -6.584 11.802 21.951 1.00 36.92 363 ARG B CA 1
ATOM 1495 C C . ARG B 1 88 ? -6.719 11.565 23.465 1.00 37.76 363 ARG B C 1
ATOM 1496 O O . ARG B 1 88 ? -5.772 11.048 24.060 1.00 40.03 363 ARG B O 1
ATOM 1504 N N . GLU B 1 89 ? -7.849 11.950 24.056 1.00 39.20 364 GLU B N 1
ATOM 1505 C CA . GLU B 1 89 ? -8.059 11.749 25.523 1.00 43.21 364 GLU B CA 1
ATOM 1506 C C . GLU B 1 89 ? -8.184 10.257 25.850 1.00 41.46 364 GLU B C 1
ATOM 1507 O O . GLU B 1 89 ? -7.670 9.837 26.904 1.00 41.27 364 GLU B O 1
ATOM 1513 N N . ALA B 1 90 ? -8.868 9.499 24.990 1.00 38.36 365 ALA B N 1
ATOM 1514 C CA . ALA B 1 90 ? -9.078 8.053 25.216 1.00 40.47 365 ALA B CA 1
ATOM 1515 C C . ALA B 1 90 ? -7.747 7.283 25.179 1.00 39.86 365 ALA B C 1
ATOM 1516 O O . ALA B 1 90 ? -7.641 6.307 25.930 1.00 39.99 365 ALA B O 1
ATOM 1518 N N . VAL B 1 91 ? -6.747 7.749 24.414 1.00 40.69 366 VAL B N 1
ATOM 1519 C CA . VAL B 1 91 ? -5.444 7.019 24.272 1.00 41.22 366 VAL B CA 1
ATOM 1520 C C . VAL B 1 91 ? -4.367 7.556 25.232 1.00 46.27 366 VAL B C 1
ATOM 1521 O O . VAL B 1 91 ? -3.358 6.843 25.394 1.00 44.72 366 VAL B O 1
ATOM 1525 N N . ARG B 1 92 ? -4.555 8.732 25.860 1.00 51.98 367 ARG B N 1
ATOM 1526 C CA . ARG B 1 92 ? -3.493 9.307 26.750 1.00 54.87 367 ARG B CA 1
ATOM 1527 C C . ARG B 1 92 ? -3.117 8.350 27.895 1.00 55.50 367 ARG B C 1
ATOM 1528 O O . ARG B 1 92 ? -2.007 8.514 28.436 1.00 56.75 367 ARG B O 1
ATOM 1536 N N . VAL B 1 93 ? -3.979 7.388 28.244 1.00 54.43 368 VAL B N 1
ATOM 1537 C CA . VAL B 1 93 ? -3.669 6.422 29.346 1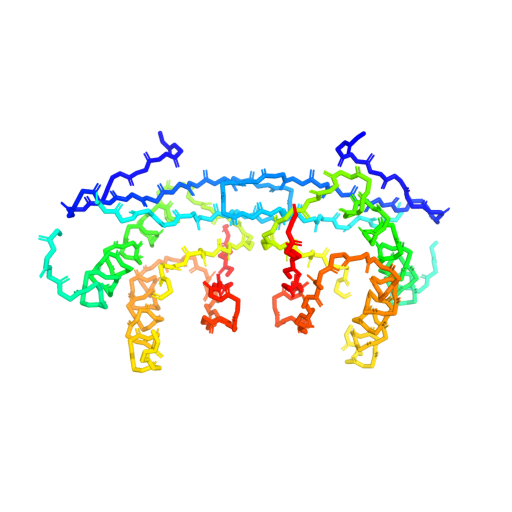.00 57.12 368 VAL B CA 1
ATOM 1538 C C . VAL B 1 93 ? -2.856 5.243 28.794 1.00 54.89 368 VAL B C 1
ATOM 1539 O O . VAL B 1 93 ? -2.222 4.539 29.595 1.00 54.49 368 VAL B O 1
ATOM 1543 N N . ASP B 1 94 ? -2.885 5.040 27.478 1.00 51.34 369 ASP B N 1
ATOM 1544 C CA . ASP B 1 94 ? -2.143 3.935 26.816 1.00 49.85 369 ASP B CA 1
ATOM 1545 C C . ASP B 1 94 ? -0.646 4.092 27.103 1.00 50.57 369 ASP B C 1
ATOM 1546 O O . ASP B 1 94 ? -0.115 5.196 26.920 1.00 47.46 369 ASP B O 1
ATOM 1551 N N . ARG B 1 95 ? 0.003 3.007 27.524 1.00 56.23 370 ARG B N 1
ATOM 1552 C CA . ARG B 1 95 ? 1.459 3.013 27.830 1.00 61.49 370 ARG B CA 1
ATOM 1553 C C . ARG B 1 95 ? 2.259 3.207 26.532 1.00 60.78 370 ARG B C 1
ATOM 1554 O O . ARG B 1 95 ? 3.362 3.776 26.598 1.00 62.79 370 ARG B O 1
ATOM 1562 N N . ALA B 1 96 ? 1.701 2.770 25.398 1.00 58.41 371 ALA B N 1
ATOM 1563 C CA . ALA B 1 96 ? 2.368 2.848 24.072 1.00 56.71 371 ALA B CA 1
ATOM 1564 C C . ALA B 1 96 ? 2.405 4.289 23.548 1.00 55.47 371 ALA B C 1
ATOM 1565 O O . ALA B 1 96 ? 1.500 5.065 23.893 1.00 54.14 371 ALA B O 1
ATOM 1567 N N . ARG B 1 97 ? 3.437 4.624 22.763 1.00 56.73 372 ARG B N 1
ATOM 1568 C CA . ARG B 1 97 ? 3.569 5.970 22.143 1.00 57.48 372 ARG B CA 1
ATOM 1569 C C . ARG B 1 97 ? 2.555 6.046 20.996 1.00 54.33 372 ARG B C 1
ATOM 1570 O O . ARG B 1 97 ? 2.605 5.167 20.113 1.00 49.69 372 ARG B O 1
ATOM 1578 N N . VAL B 1 98 ? 1.683 7.059 21.006 1.00 50.01 373 VAL B N 1
ATOM 1579 C CA . VAL B 1 98 ? 0.618 7.192 19.968 1.00 47.89 373 VAL B CA 1
ATOM 1580 C C . VAL B 1 98 ? 0.659 8.585 19.331 1.00 48.10 373 VAL B C 1
ATOM 1581 O O . VAL B 1 98 ? 0.789 9.577 20.072 1.00 50.83 373 VAL B O 1
ATOM 1585 N N . GLN B 1 99 ? 0.568 8.626 17.999 1.00 43.60 374 GLN B N 1
ATOM 1586 C CA . GLN B 1 99 ? 0.503 9.874 17.191 1.00 44.31 374 GLN B CA 1
ATOM 1587 C C . GLN B 1 99 ? -0.901 9.907 16.579 1.00 40.34 374 GLN B C 1
ATOM 1588 O O . GLN B 1 99 ? -1.298 8.897 15.971 1.00 36.10 374 GLN B O 1
ATOM 1594 N N . ILE B 1 100 ? -1.633 11.004 16.760 1.00 40.46 375 ILE B N 1
ATOM 1595 C CA . ILE B 1 100 ? -3.020 11.112 16.216 1.00 40.56 375 ILE B CA 1
ATOM 1596 C C . ILE B 1 100 ? -3.100 12.297 15.246 1.00 39.22 375 ILE B C 1
ATOM 1597 O O . ILE B 1 100 ? -2.682 13.408 15.628 1.00 42.01 375 ILE B O 1
ATOM 1602 N N . GLY B 1 101 ? -3.590 12.046 14.026 1.00 37.81 376 GLY B N 1
ATOM 1603 C CA . GLY B 1 101 ? -3.746 13.096 13.004 1.00 38.50 376 GLY B CA 1
ATOM 1604 C C . GLY B 1 101 ? -5.082 13.802 13.157 1.00 39.91 376 GLY B C 1
ATOM 1605 O O . GLY B 1 101 ? -5.570 13.935 14.297 1.00 37.55 376 GLY B O 1
ATOM 1606 N N . ARG B 1 102 ? -5.645 14.262 12.045 1.00 42.24 377 ARG B N 1
ATOM 1607 C CA . ARG B 1 102 ? -6.952 14.967 12.055 1.00 42.60 377 ARG B CA 1
ATOM 1608 C C . ARG B 1 102 ? -7.830 14.353 10.969 1.00 39.27 377 ARG B C 1
ATOM 1609 O O . ARG B 1 102 ? -7.267 13.724 10.047 1.00 36.14 377 ARG B O 1
ATOM 1617 N N . ILE B 1 103 ? -9.143 14.551 11.055 1.00 34.06 378 ILE B N 1
ATOM 1618 C CA . ILE B 1 103 ? -10.051 14.024 9.993 1.00 33.14 378 ILE B CA 1
ATOM 1619 C C . ILE B 1 103 ? -9.781 14.839 8.726 1.00 33.59 378 ILE B C 1
ATOM 1620 O O . ILE B 1 103 ? -9.859 16.079 8.806 1.00 34.01 378 ILE B O 1
ATOM 1625 N N . SER B 1 104 ? -9.465 14.156 7.619 1.00 32.08 379 SER B N 1
ATOM 1626 C CA . SER B 1 104 ? -9.140 14.786 6.310 1.00 32.98 379 SER B CA 1
ATOM 1627 C C . SER B 1 104 ? -10.407 15.158 5.541 1.00 33.81 379 SER B C 1
ATOM 1628 O O . SER B 1 104 ? -11.511 14.859 6.032 1.00 32.68 379 SER B O 1
ATOM 1631 N N . ARG B 1 105 ? -10.231 15.726 4.340 1.00 36.25 380 ARG B N 1
ATOM 1632 C CA . ARG B 1 105 ? -11.377 16.090 3.468 1.00 38.95 380 ARG B CA 1
ATOM 1633 C C . ARG B 1 105 ? -12.014 14.808 2.926 1.00 38.13 380 ARG B C 1
ATOM 1634 O O . ARG B 1 105 ? -13.086 14.903 2.320 1.00 40.42 380 ARG B O 1
ATOM 1642 N N . PHE B 1 106 ? -11.361 13.661 3.131 1.00 36.21 381 PHE B N 1
ATOM 1643 C CA . PHE B 1 106 ? -11.906 12.354 2.681 1.00 36.27 381 PHE B CA 1
ATOM 1644 C C . PHE B 1 106 ? -12.639 11.681 3.849 1.00 35.79 381 PHE B C 1
ATOM 1645 O O . PHE B 1 106 ? -13.168 10.569 3.669 1.00 37.29 381 PHE B O 1
ATOM 1653 N N . GLY B 1 107 ? -12.662 12.337 5.016 1.00 35.42 382 GLY B N 1
ATOM 1654 C CA . GLY B 1 107 ? -13.350 11.802 6.202 1.00 34.42 382 GLY B CA 1
ATOM 1655 C C . GLY B 1 107 ? -12.574 10.697 6.897 1.00 33.22 382 GLY B C 1
ATOM 1656 O O . GLY B 1 107 ? -13.209 9.938 7.641 1.00 33.66 382 GLY B O 1
ATOM 1657 N N . LEU B 1 108 ? -11.254 10.632 6.690 1.00 30.29 383 LEU B N 1
ATOM 1658 C CA . LEU B 1 108 ? -10.410 9.595 7.334 1.00 30.30 383 LEU B CA 1
ATOM 1659 C C . LEU B 1 108 ? -9.470 10.226 8.356 1.00 29.22 383 LEU B C 1
ATOM 1660 O O . LEU B 1 108 ? -9.026 11.349 8.139 1.00 29.22 383 LEU B O 1
ATOM 1665 N N . LEU B 1 109 ? -9.183 9.500 9.427 1.00 29.11 384 LEU B N 1
ATOM 1666 C CA . LEU B 1 109 ? -8.216 9.969 10.440 1.00 30.12 384 LEU B CA 1
ATOM 1667 C C . LEU B 1 109 ? -7.065 8.968 10.468 1.00 29.60 384 LEU B C 1
ATOM 1668 O O . LEU B 1 109 ? -7.331 7.753 10.532 1.00 31.91 384 LEU B O 1
ATOM 1673 N N . GLU B 1 110 ? -5.842 9.474 10.399 1.00 30.13 385 GLU B N 1
ATOM 1674 C CA . GLU B 1 110 ? -4.644 8.608 10.441 1.00 30.53 385 GLU B CA 1
ATOM 1675 C C . GLU B 1 110 ? -4.029 8.710 11.826 1.00 30.53 385 GLU B C 1
ATOM 1676 O O . GLU B 1 110 ? -4.122 9.752 12.466 1.00 28.87 385 GLU B O 1
ATOM 1690 N N . SER B 1 112 ? -0.877 6.465 14.556 1.00 32.80 387 SER B N 1
ATOM 1691 C CA . SER B 1 112 ? 0.151 5.446 14.672 1.00 34.59 387 SER B CA 1
ATOM 1692 C C . SER B 1 112 ? 0.319 5.035 16.135 1.00 35.52 387 SER B C 1
ATOM 1693 O O . SER B 1 112 ? 0.177 5.905 17.032 1.00 35.79 387 SER B O 1
ATOM 1696 N N . ARG B 1 113 ? 0.613 3.755 16.356 1.00 36.27 388 ARG B N 1
ATOM 1697 C CA . ARG B 1 113 ? 0.815 3.226 17.727 1.00 38.54 388 ARG B CA 1
ATOM 1698 C C . ARG B 1 113 ? 2.086 2.370 17.747 1.00 42.19 388 ARG B C 1
ATOM 1699 O O . ARG B 1 113 ? 2.178 1.437 16.937 1.00 42.24 388 ARG B O 1
ATOM 1707 N N . GLN B 1 114 ? 3.037 2.719 18.618 1.00 47.99 389 GLN B N 1
ATOM 1708 C CA . GLN B 1 114 ? 4.316 1.975 18.757 1.00 58.02 389 GLN B CA 1
ATOM 1709 C C . GLN B 1 114 ? 4.096 0.750 19.655 1.00 60.20 389 GLN B C 1
ATOM 1710 O O . GLN B 1 114 ? 4.142 0.906 20.887 1.00 66.43 389 GLN B O 1
ATOM 1716 N N . ARG B 1 115 ? 3.847 -0.410 19.038 1.00 62.93 390 ARG B N 1
ATOM 1717 C CA . ARG B 1 115 ? 3.627 -1.700 19.753 1.00 65.54 390 ARG B CA 1
ATOM 1718 C C . ARG B 1 115 ? 4.930 -2.148 20.422 1.00 64.04 390 ARG B C 1
ATOM 1719 O O . ARG B 1 115 ? 5.334 -1.576 21.418 1.00 58.88 390 ARG B O 1
#

Foldseek 3Di:
DQWAAFPQAKIWGWDDDPQEIEIEIGFGPDDPLVSLLVSLLSVLLVVLVCCQVVVDFHKYKYQRDADDQVSQVVSQVSNVVNNPVPPWDDDWAGQDPNRMIMGTHD/DQWDAFPQGKIWGWDQDDQEIEIETGFGDPDDVLVSLLVSLLRVLLVVLVVCQVVVDFHKYKYQRDDDDVVSQVVSQVSNVVSNPVPPWDDDWAGQDPNRMTMGTHD

InterPro domains:
  IPR003029 S1 domain [PF00575] (37-117)
  IPR003029 S1 domain [PS50126] (39-119)
  IPR003029 S1 domain [SM00316] (37-119)
  IPR004659 Ribonuclease E/G [PTHR30001] (1-519)
  IPR004659 Ribonuclease E/G [TIGR00757] (13-424)
  IPR012340 Nucleic acid-binding, OB-fold [G3DSA:2.40.50.140] (32-125)
  IPR012340 Nucleic acid-binding, OB-fold [SSF50249] (40-124)
  IPR019307 RNA-binding protein AU-1/Ribonuclease E/G [PF10150] (121-390)
  IPR028878 Ribonuclease E [MF_00970] (1-1039)
  IPR048583 RNase E/G, thioredoxin-like domain [PF20833] (402-486)

Secondary structure (DSSP, 8-state):
--EEE-TTS-EEEEEE-SSEEEEEEE-----HHHHHHHHHHHHHHHHHHHHHHTT--BEEEEE-----HHHHHHHHHHHHHHHTTSSS-B------TTSEE--B--/--EEE-TTS-EEEEEE-SSEEEEEEE----S-HHHHHHHHHHHHHHHHHHHHHHTT--BEEEEE-----HHHHHHHHHHHHHHHTT-SSEE------TTSEE--EE-

Solvent-accessible surface area: 11961 Å² total

Radius of gyration: 17.92 Å; Cα contacts (8 Å, |Δi|>4): 378; chains: 2; bounding box: 59×32×48 Å

Organism: Vibrio cholerae serotype O1 (strain ATCC 39315 / El Tor Inaba N16961) (NCBI:txid243277)

B-factor: mean 46.96, std 14.0, range [27.73, 103.88]